Protein AF-A0ABD1VCB7-F1 (afdb_monomer_lite)

Organism: NCBI:txid126358

Foldseek 3Di:
DDDPPDDPPDQAKWWAFDDDPDIPPPRDDQEADDLVVLQPLGTAEIEGEQGAHEEEDDPSVLNSLNHAYYAHENYAYEEDDQSVLLRQRHQEDHYYNYAYEEERHLSVLNHLNHAYDHQENYHYALDDHLSLLSNLNHQYDHQYNCVPLLVLLLVQLLCQAPVDVQHKAQQADALVQWDQDPSRRTHGHDSVPMDGLPPPPVPDLPQDPDYDPLLAQDPDPDDSDRDSLSNLLSVLLRVSCVSNVDHSDDPVDDPSVNSVSNSSSVSSVVVSD

Sequence (273 aa):
MEGHIRTEYELGCFARLPESHGICSVQFGPRAVPVQLGQDHGFTEVLALENKISGGFPDTYAECFSLERLRISHNQLGNIPDGIWALPNMNMIDFIDNDFIGKISPGIGTSLILNELILSNNRFSRELPVELGKLVQLERLYLDGRPELHWLSTKGIACLHHDCSPPIIHRDIESTNILLGEDYEAKIADFGVAKIAEVSPRGSECRCFVGTHGYIAHEPTYSFKVTEKSDIYSFGVVMLELVTGRRPIEEAYGEGKYLLMLNLALHFKKHIL

Radius of gyration: 22.22 Å; chains: 1; bounding box: 58×40×69 Å

Secondary structure (DSSP, 8-state):
-------TTS-S-EEE-TT-SS-B-----TTS--TGGGG-TT-SEEEEES---EEPPPGGGGG-TT--EEEEESSEE-B--HHHHT-TT--EEE--SS--EE---GGGGG-TT--EEE--SSEE-S---GGGGG-TT--EEE-SS-HHHHHHHHHHHHIIIIISSSPEE-S---GGGEEE-TT--EEE--GGG-EETT---TT-------S-TTTSPPTTSS-SS--HHHHHHHHHHHHHHHHH-S-S--TT--THHHHHHHHHHHHHHHHH-

pLDDT: mean 73.33, std 16.11, range [29.38, 96.12]

Structure (mmCIF, N/CA/C/O backbone):
data_AF-A0ABD1VCB7-F1
#
_entry.id   AF-A0ABD1VCB7-F1
#
loop_
_atom_site.group_PDB
_atom_site.id
_atom_site.type_symbol
_atom_site.label_atom_id
_atom_site.label_alt_id
_atom_site.label_comp_id
_atom_site.label_asym_id
_atom_site.label_entity_id
_atom_site.label_seq_id
_atom_site.pdbx_PDB_ins_code
_atom_site.Cartn_x
_atom_site.Cartn_y
_atom_site.Cartn_z
_atom_site.occupancy
_atom_site.B_iso_or_equiv
_atom_site.auth_seq_id
_atom_site.auth_comp_id
_atom_site.auth_asym_id
_atom_site.auth_atom_id
_atom_site.pdbx_PDB_model_num
ATOM 1 N N . MET A 1 1 ? -5.446 -22.137 39.339 1.00 34.41 1 MET A N 1
ATOM 2 C CA . MET A 1 1 ? -6.473 -22.113 38.280 1.00 34.41 1 MET A CA 1
ATOM 3 C C . MET A 1 1 ? -5.739 -21.844 36.989 1.00 34.41 1 MET A C 1
ATOM 5 O O . MET A 1 1 ? -5.350 -20.715 36.732 1.00 34.41 1 MET A O 1
ATOM 9 N N . GLU A 1 2 ? -5.403 -22.927 36.300 1.00 29.38 2 GLU A N 1
ATOM 10 C CA . GLU A 1 2 ? -4.621 -22.927 35.067 1.00 29.38 2 GLU A CA 1
ATOM 11 C C . GLU A 1 2 ? -5.426 -22.236 33.965 1.00 29.38 2 GLU A C 1
ATOM 13 O O . GLU A 1 2 ? -6.523 -22.675 33.613 1.00 29.38 2 GLU A O 1
ATOM 18 N N . GLY A 1 3 ? -4.897 -21.119 33.462 1.00 29.50 3 GLY A N 1
ATOM 19 C CA . GLY A 1 3 ? -5.448 -20.431 32.305 1.00 29.50 3 GLY A CA 1
ATOM 20 C C . GLY A 1 3 ? -5.316 -21.339 31.093 1.00 29.50 3 GLY A C 1
ATOM 21 O O . GLY A 1 3 ? -4.210 -21.582 30.616 1.00 29.50 3 GLY A O 1
ATOM 22 N N . HIS A 1 4 ? -6.441 -21.877 30.627 1.00 30.02 4 HIS A N 1
ATOM 23 C CA . HIS A 1 4 ? -6.494 -22.585 29.357 1.00 30.02 4 HIS A CA 1
ATOM 24 C C . HIS A 1 4 ? -6.010 -21.645 28.252 1.00 30.02 4 HIS A C 1
ATOM 26 O O . HIS A 1 4 ? -6.659 -20.642 27.956 1.00 30.02 4 HIS A O 1
ATOM 32 N N . ILE A 1 5 ? -4.885 -21.995 27.631 1.00 39.41 5 ILE A N 1
ATOM 33 C CA . ILE A 1 5 ? -4.492 -21.478 26.324 1.0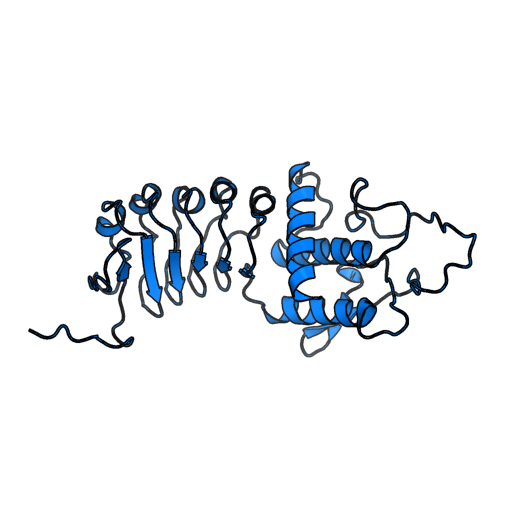0 39.41 5 ILE A CA 1
ATOM 34 C C . ILE A 1 5 ? -5.561 -21.988 25.351 1.00 39.41 5 ILE A C 1
ATOM 36 O O . ILE A 1 5 ? -5.552 -23.157 24.968 1.00 39.41 5 ILE A O 1
ATOM 40 N N . ARG A 1 6 ? -6.561 -21.152 25.046 1.00 41.28 6 ARG A N 1
ATOM 41 C CA . ARG A 1 6 ? -7.610 -21.489 24.078 1.00 41.28 6 ARG A CA 1
ATOM 42 C C . ARG A 1 6 ? -7.062 -21.308 22.665 1.00 41.28 6 ARG A C 1
ATOM 44 O O . ARG A 1 6 ? -6.509 -20.267 22.330 1.00 41.28 6 ARG A O 1
ATOM 51 N N . THR A 1 7 ? -7.192 -22.373 21.886 1.00 36.75 7 THR A N 1
ATOM 52 C CA . THR A 1 7 ? -6.748 -22.537 20.501 1.00 36.75 7 THR A CA 1
ATOM 53 C C . THR A 1 7 ? -7.515 -21.644 19.521 1.00 36.75 7 THR A C 1
ATOM 55 O O . THR A 1 7 ? -8.684 -21.344 19.745 1.00 36.75 7 THR A O 1
ATOM 58 N N . GLU A 1 8 ? -6.853 -21.309 18.414 1.00 40.91 8 GLU A N 1
ATOM 59 C CA . GLU A 1 8 ? -7.180 -20.415 17.283 1.00 40.91 8 GLU A CA 1
ATOM 60 C C . GLU A 1 8 ? -8.498 -20.687 16.503 1.00 40.91 8 GLU A C 1
ATOM 62 O O . GLU A 1 8 ? -8.594 -20.355 15.328 1.00 40.91 8 GLU A O 1
ATOM 67 N N . TYR A 1 9 ? -9.536 -21.270 17.115 1.00 40.50 9 TYR A N 1
ATOM 68 C CA . TYR A 1 9 ? -10.768 -21.706 16.426 1.00 40.50 9 TYR A CA 1
ATOM 69 C C . TYR A 1 9 ? -12.060 -21.001 16.879 1.00 40.50 9 TYR A C 1
ATOM 71 O O . TYR A 1 9 ? -13.146 -21.362 16.424 1.00 40.50 9 TYR A O 1
ATOM 79 N N . GLU A 1 10 ? -11.990 -20.004 17.765 1.00 51.81 10 GLU A N 1
ATOM 80 C CA . GLU A 1 10 ? -13.160 -19.189 18.119 1.00 51.81 10 GLU A CA 1
ATOM 81 C C . GLU A 1 10 ? -13.182 -17.909 17.267 1.00 51.81 10 GLU A C 1
ATOM 83 O O . GLU A 1 10 ? -12.346 -17.024 17.428 1.00 51.81 10 GLU A O 1
ATOM 88 N N . LEU A 1 11 ? -14.153 -17.815 16.352 1.00 60.47 11 LEU A N 1
ATOM 89 C CA . LEU A 1 11 ? -14.436 -16.608 15.569 1.00 60.47 11 LEU A CA 1
ATOM 90 C C . LEU A 1 11 ? -14.689 -15.408 16.504 1.00 60.47 11 LEU A C 1
ATOM 92 O O . LEU A 1 11 ? -15.622 -15.436 17.313 1.00 60.47 11 LEU A O 1
ATOM 96 N N . GLY A 1 12 ? -13.875 -14.354 16.397 1.00 68.25 12 GLY A N 1
ATOM 97 C CA . GLY A 1 12 ? -14.069 -13.105 17.137 1.00 68.25 12 GLY A CA 1
ATOM 98 C C . GLY A 1 12 ? -13.072 -11.993 16.796 1.00 68.25 12 GLY A C 1
ATOM 99 O O . GLY A 1 12 ? -12.194 -12.162 15.951 1.00 68.25 12 GLY A O 1
ATOM 100 N N . CYS A 1 13 ? -13.233 -10.850 17.470 1.00 72.31 13 CYS A N 1
ATOM 101 C CA . CYS A 1 13 ? -12.287 -9.732 17.480 1.00 72.31 13 CYS A CA 1
ATOM 102 C C . CYS A 1 13 ? -11.476 -9.772 18.784 1.00 72.31 13 CYS A C 1
ATOM 104 O O . CYS A 1 13 ? -12.047 -9.958 19.856 1.00 72.31 13 CYS A O 1
ATOM 106 N N . PHE A 1 14 ? -10.166 -9.570 18.706 1.00 76.62 14 PHE A N 1
ATOM 107 C CA . PHE A 1 14 ? -9.209 -9.710 19.802 1.00 76.62 14 PHE A CA 1
ATOM 108 C C . PHE A 1 14 ? -8.329 -8.463 19.903 1.00 76.62 14 PHE A C 1
ATOM 110 O O . PHE A 1 14 ? -8.043 -7.838 18.883 1.00 76.62 14 PHE A O 1
ATOM 117 N N . ALA A 1 15 ? -7.870 -8.124 21.111 1.00 77.38 15 ALA A N 1
ATOM 118 C CA . ALA A 1 15 ? -6.892 -7.056 21.320 1.00 77.38 15 ALA A CA 1
ATOM 119 C C . ALA A 1 15 ? -5.804 -7.443 22.338 1.00 77.38 15 ALA A C 1
ATOM 121 O O . ALA A 1 15 ? -6.034 -8.265 23.235 1.00 77.38 15 ALA A O 1
ATOM 122 N N . ARG A 1 16 ? -4.606 -6.863 22.193 1.00 76.81 16 ARG A N 1
ATOM 123 C CA . ARG A 1 16 ? -3.425 -7.130 23.037 1.00 76.81 16 ARG A CA 1
ATOM 124 C C . ARG A 1 16 ? -2.859 -5.844 23.644 1.00 76.81 16 ARG A C 1
ATOM 126 O O . ARG A 1 16 ? -2.795 -4.823 22.969 1.00 76.81 16 ARG A O 1
ATOM 133 N N . LEU A 1 17 ? -2.437 -5.921 24.910 1.00 71.69 17 LEU A N 1
ATOM 134 C CA . LEU A 1 17 ? -1.749 -4.851 25.647 1.00 71.69 17 LEU A CA 1
ATOM 135 C C . LEU A 1 17 ? -0.207 -4.982 25.544 1.00 71.69 17 LEU A C 1
ATOM 137 O O . LEU A 1 17 ? 0.281 -6.100 25.365 1.00 71.69 17 LEU A O 1
ATOM 141 N N . PRO A 1 18 ? 0.562 -3.888 25.735 1.00 62.91 18 PRO A N 1
ATOM 142 C CA . PRO A 1 18 ? 2.011 -3.827 25.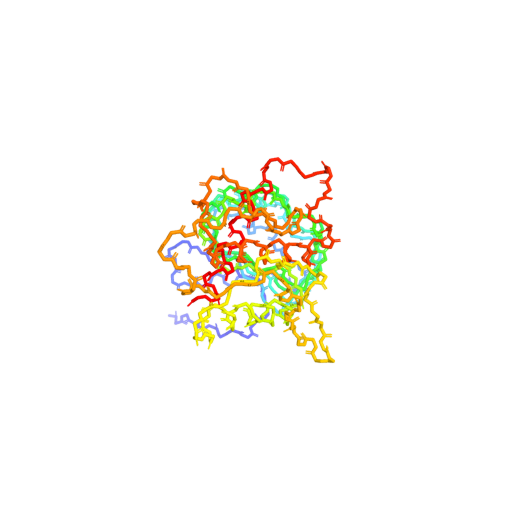524 1.00 62.91 18 PRO A CA 1
ATOM 143 C C . PRO A 1 18 ? 2.856 -4.845 26.311 1.00 62.91 18 PRO A C 1
ATOM 145 O O . PRO A 1 18 ? 3.917 -5.233 25.835 1.00 62.91 18 PRO A O 1
ATOM 148 N N . GLU A 1 19 ? 2.418 -5.292 27.499 1.00 55.56 19 GLU A N 1
ATOM 149 C CA . GLU A 1 19 ? 3.274 -6.064 28.427 1.00 55.56 19 GLU A CA 1
ATOM 150 C C . GLU A 1 19 ? 2.678 -7.388 28.962 1.00 55.56 19 GLU A C 1
ATOM 152 O O . GLU A 1 19 ? 3.284 -8.044 29.812 1.00 55.56 19 GLU A O 1
ATOM 157 N N . SER A 1 20 ? 1.519 -7.856 28.486 1.00 51.16 20 SER A N 1
ATOM 158 C CA . SER A 1 20 ? 0.884 -9.066 29.045 1.00 51.16 20 SER A CA 1
ATOM 159 C C . SER A 1 20 ? 1.068 -10.324 28.188 1.00 51.16 20 SER A C 1
ATOM 161 O O . SER A 1 20 ? 0.727 -10.338 27.007 1.00 51.16 20 SER A O 1
ATOM 163 N N . HIS A 1 21 ? 1.496 -11.423 28.827 1.00 44.94 21 HIS A N 1
ATOM 164 C CA . HIS A 1 21 ? 1.506 -12.800 28.300 1.00 44.94 21 HIS A CA 1
ATOM 165 C C . HIS A 1 21 ? 0.078 -13.369 28.133 1.00 44.94 21 HIS A C 1
ATOM 167 O O . HIS A 1 21 ? -0.273 -14.399 28.709 1.00 44.94 21 HIS A O 1
ATOM 173 N N . GLY A 1 22 ? -0.780 -12.689 27.375 1.00 51.44 22 GLY A N 1
ATOM 174 C CA . GLY A 1 22 ? -2.152 -13.127 27.148 1.00 51.44 22 GLY A CA 1
ATOM 175 C C . GLY A 1 22 ? -2.878 -12.303 26.092 1.00 51.44 22 GLY A C 1
ATOM 176 O O . GLY A 1 22 ? -2.691 -11.094 25.982 1.00 51.44 22 GLY A O 1
ATOM 177 N N . ILE A 1 23 ? -3.722 -12.982 25.317 1.00 51.53 23 ILE A N 1
ATOM 178 C CA . ILE A 1 23 ? -4.760 -12.366 24.490 1.00 51.53 23 ILE A CA 1
ATOM 179 C C . ILE A 1 23 ? -5.906 -12.011 25.443 1.00 51.53 23 ILE A C 1
ATOM 181 O O . ILE A 1 23 ? -6.479 -12.911 26.064 1.00 51.53 23 ILE A O 1
ATOM 185 N N . CYS A 1 24 ? -6.273 -10.732 25.553 1.00 49.16 24 CYS A N 1
ATOM 186 C CA . CYS A 1 24 ? -7.578 -10.376 26.104 1.00 49.16 24 CYS A CA 1
ATOM 187 C C . CYS A 1 24 ? -8.614 -10.747 25.041 1.00 49.16 24 CYS A C 1
ATOM 189 O O . CYS A 1 24 ? -8.952 -9.966 24.153 1.00 49.16 24 CYS A O 1
ATOM 191 N N . SER A 1 25 ? -9.062 -12.000 25.091 1.00 43.78 25 SER A N 1
ATOM 192 C CA . SER A 1 25 ? -10.149 -12.516 24.265 1.00 43.78 25 SER A CA 1
ATOM 193 C C . SER A 1 25 ? -11.460 -11.954 24.791 1.00 43.78 25 SER A C 1
ATOM 195 O O . SER A 1 25 ? -12.197 -12.591 25.538 1.00 43.78 25 SER A O 1
ATOM 197 N N . VAL A 1 26 ? -11.743 -10.705 24.439 1.00 46.12 26 VAL A N 1
ATOM 198 C CA . VAL A 1 26 ? -13.071 -10.146 24.645 1.00 46.12 26 VAL A CA 1
ATOM 199 C C . VAL A 1 26 ? -13.861 -10.446 23.382 1.00 46.12 26 VAL A C 1
ATOM 201 O O . VAL A 1 26 ? -13.710 -9.780 22.366 1.00 46.12 26 VAL A O 1
ATOM 204 N N . GLN A 1 27 ? -14.678 -11.496 23.428 1.00 47.53 27 GLN A N 1
ATOM 205 C CA . GLN A 1 27 ? -15.613 -11.804 22.355 1.00 47.53 27 GLN A CA 1
ATOM 206 C C . GLN A 1 27 ? -16.656 -10.684 22.278 1.00 47.53 27 GLN A C 1
ATOM 208 O O . GLN A 1 27 ? -17.641 -10.669 23.017 1.00 47.53 27 GLN A O 1
ATOM 213 N N . PHE A 1 28 ? -16.448 -9.731 21.380 1.00 53.47 28 PHE A N 1
ATOM 214 C CA . PHE A 1 28 ? -17.497 -8.796 21.003 1.00 53.47 28 PHE A CA 1
ATOM 215 C C . PHE A 1 28 ? -18.411 -9.472 19.977 1.00 53.47 28 PHE A C 1
ATOM 217 O O . PHE A 1 28 ? -17.953 -10.270 19.161 1.00 53.47 28 PHE A O 1
ATOM 224 N N . GLY A 1 29 ? -19.722 -9.235 20.088 1.00 52.56 29 GLY A N 1
ATOM 225 C CA . GLY A 1 29 ? -20.743 -9.966 19.330 1.00 52.56 29 GLY A CA 1
ATOM 226 C C . GLY A 1 29 ? -20.452 -10.049 17.819 1.00 52.56 29 GLY A C 1
ATOM 227 O O . GLY A 1 29 ? -19.824 -9.153 17.260 1.00 52.56 29 GLY A O 1
ATOM 228 N N . PRO A 1 30 ? -20.950 -11.087 17.122 1.00 58.44 30 PRO A N 1
ATOM 229 C CA . PRO A 1 30 ? -20.401 -11.608 15.858 1.00 58.44 30 PRO A CA 1
ATOM 230 C C . PRO A 1 30 ? -20.600 -10.722 14.611 1.00 58.44 30 PRO A C 1
ATOM 232 O O . PRO A 1 30 ? -20.552 -11.227 13.492 1.00 58.44 30 PRO A O 1
ATOM 235 N N . ARG A 1 31 ? -20.925 -9.434 14.768 1.00 70.38 31 ARG A N 1
ATOM 236 C CA . ARG A 1 31 ? -21.425 -8.583 13.676 1.00 70.38 31 ARG A CA 1
ATOM 237 C C . ARG A 1 31 ? -20.707 -7.251 13.490 1.00 70.38 31 ARG A C 1
ATOM 239 O O . ARG A 1 31 ? -20.872 -6.684 12.416 1.00 70.38 31 ARG A O 1
ATOM 246 N N . ALA A 1 32 ? -19.952 -6.753 14.470 1.00 79.50 32 ALA A N 1
ATOM 247 C CA . ALA A 1 32 ? -19.333 -5.427 14.397 1.00 79.50 32 ALA A CA 1
ATOM 248 C C . ALA A 1 32 ? -18.010 -5.368 15.170 1.00 79.50 32 ALA A C 1
ATOM 250 O O . ALA A 1 32 ? -17.829 -6.079 16.159 1.00 79.50 32 ALA A O 1
ATOM 251 N N . VAL A 1 33 ? -17.117 -4.474 14.743 1.00 81.50 33 VAL A N 1
ATOM 252 C CA . VAL A 1 33 ? -15.919 -4.121 15.510 1.00 81.50 33 VAL A CA 1
ATOM 253 C C . VAL A 1 33 ? -16.352 -3.312 16.742 1.00 81.50 33 VAL A C 1
ATOM 255 O O . VAL A 1 33 ? -17.152 -2.380 16.622 1.00 81.50 33 VAL A O 1
ATOM 258 N N . PRO A 1 34 ? -15.862 -3.649 17.941 1.00 80.94 34 PRO A N 1
ATOM 259 C CA . PRO A 1 34 ? -16.298 -3.020 19.182 1.00 80.94 34 PRO A CA 1
ATOM 260 C C . PRO A 1 34 ? -15.780 -1.595 19.333 1.00 80.94 34 PRO A C 1
ATOM 262 O O . PRO A 1 34 ? -14.577 -1.346 19.314 1.00 80.94 34 PRO A O 1
ATOM 265 N N . VAL A 1 35 ? -16.700 -0.663 19.564 1.00 83.56 35 VAL A N 1
ATOM 266 C CA . VAL A 1 35 ? -16.394 0.761 19.764 1.00 83.56 35 VAL A CA 1
ATOM 267 C C . VAL A 1 35 ? -15.573 0.986 21.038 1.00 83.56 35 VAL A C 1
ATOM 269 O O . VAL A 1 35 ? -14.702 1.852 21.061 1.00 83.56 35 VAL A O 1
ATOM 272 N N . GLN A 1 36 ? -15.832 0.188 22.081 1.00 76.50 36 GLN A N 1
ATOM 273 C CA . GLN A 1 36 ? -15.224 0.327 23.407 1.00 76.50 36 GLN A CA 1
ATOM 274 C C . GLN A 1 36 ? -13.714 0.084 23.396 1.00 76.50 36 GLN A C 1
ATOM 276 O O . GLN A 1 36 ? -12.997 0.742 24.137 1.00 76.50 36 GLN A O 1
ATOM 281 N N . LEU A 1 37 ? -13.221 -0.818 22.541 1.00 74.12 37 LEU A N 1
ATOM 282 C CA . LEU A 1 37 ? -11.780 -1.060 22.417 1.00 74.12 37 LEU A CA 1
ATOM 283 C C . LEU A 1 37 ? -11.040 0.170 21.879 1.00 74.12 37 LEU A C 1
ATOM 285 O O . LEU A 1 37 ? -9.926 0.428 22.307 1.00 74.12 37 LEU A O 1
ATOM 289 N N . GLY A 1 38 ? -11.670 0.958 21.002 1.00 71.62 38 GLY A N 1
ATOM 290 C CA . GLY A 1 38 ? -11.081 2.207 20.511 1.00 71.62 38 GLY A CA 1
ATOM 291 C C . GLY A 1 38 ? -10.985 3.308 21.578 1.00 71.62 38 GLY A C 1
ATOM 292 O O . GLY A 1 38 ? -10.256 4.272 21.410 1.00 71.62 38 GLY A O 1
ATOM 293 N N . GLN A 1 39 ? -11.720 3.187 22.686 1.00 74.56 39 GLN A N 1
ATOM 294 C CA . GLN A 1 39 ? -11.653 4.135 23.809 1.00 74.56 39 GLN A CA 1
ATOM 295 C C . GLN A 1 39 ? -10.575 3.752 24.829 1.00 74.56 39 GLN A C 1
ATOM 297 O O . GLN A 1 39 ? -10.228 4.541 25.706 1.00 74.56 39 GLN A O 1
ATOM 302 N N . ASP A 1 40 ? -10.064 2.527 24.737 1.00 68.25 40 ASP A N 1
ATOM 303 C CA . ASP A 1 40 ? -8.990 2.032 25.574 1.00 68.25 40 ASP A CA 1
ATOM 304 C C . ASP A 1 40 ? -7.669 2.263 24.831 1.00 68.25 40 ASP A C 1
ATOM 306 O O . ASP A 1 40 ? -7.249 1.505 23.955 1.00 68.25 40 ASP A O 1
ATOM 310 N N . HIS A 1 41 ? -7.019 3.380 25.154 1.00 70.31 41 HIS A N 1
ATOM 311 C CA . HIS A 1 41 ? -5.785 3.826 24.505 1.00 70.31 41 HIS A CA 1
ATOM 312 C C . HIS A 1 41 ? -4.558 2.966 24.871 1.00 70.31 41 HIS A C 1
ATOM 314 O O . HIS A 1 41 ? -3.423 3.381 24.630 1.00 70.31 41 HIS A O 1
ATOM 320 N N . GLY A 1 42 ? -4.746 1.793 25.482 1.00 77.12 42 GLY A N 1
ATOM 321 C CA . GLY A 1 42 ? -3.671 0.915 25.930 1.00 77.12 42 GLY A CA 1
ATOM 322 C C . GLY A 1 42 ? -3.270 -0.185 24.949 1.00 77.12 42 GLY A C 1
ATOM 323 O O . GLY A 1 42 ? -2.202 -0.754 25.138 1.00 77.12 42 GLY A O 1
ATOM 324 N N . PHE A 1 43 ? -4.079 -0.530 23.943 1.00 82.38 43 PHE A N 1
ATOM 325 C CA . PHE A 1 43 ? -3.821 -1.710 23.104 1.00 82.38 43 PHE A CA 1
ATOM 326 C C . PHE A 1 43 ? -2.839 -1.452 21.955 1.00 82.38 43 PHE A C 1
ATOM 328 O O . PHE A 1 43 ? -2.925 -0.447 21.258 1.00 82.38 43 PHE A O 1
ATOM 335 N N . THR A 1 44 ? -1.954 -2.419 21.709 1.00 87.69 44 THR A N 1
ATOM 336 C CA . THR A 1 44 ? -0.953 -2.380 20.629 1.00 87.69 44 THR A CA 1
ATOM 337 C C . THR A 1 44 ? -1.348 -3.214 19.418 1.00 87.69 44 THR A C 1
ATOM 339 O O . THR A 1 44 ? -0.877 -2.961 18.312 1.00 87.69 44 THR A O 1
ATOM 342 N N . GLU A 1 45 ? -2.230 -4.197 19.580 1.00 87.31 45 GLU A N 1
ATOM 343 C CA . GLU A 1 45 ? -2.653 -5.068 18.484 1.00 87.31 45 GLU A CA 1
ATOM 344 C C . GLU A 1 45 ? -4.154 -5.323 18.534 1.00 87.31 45 GLU A C 1
ATOM 346 O O . GLU A 1 45 ? -4.700 -5.583 19.606 1.00 87.31 45 GLU A O 1
ATOM 351 N N . VAL A 1 46 ? -4.800 -5.279 17.368 1.00 87.75 46 VAL A N 1
ATOM 352 C CA . VAL A 1 46 ? -6.207 -5.642 17.162 1.00 87.75 46 VAL A CA 1
ATOM 353 C C . VAL A 1 46 ? -6.289 -6.645 16.016 1.00 87.75 46 VAL A C 1
ATOM 355 O O . VAL A 1 46 ? -5.742 -6.416 14.936 1.00 87.75 46 VAL A O 1
ATOM 358 N N . LEU A 1 47 ? -6.979 -7.757 16.261 1.00 86.06 47 LEU A N 1
ATOM 359 C CA . LEU A 1 47 ? -7.055 -8.908 15.371 1.00 86.06 47 LEU A CA 1
ATOM 360 C C . LEU A 1 47 ? -8.507 -9.362 15.185 1.00 86.06 47 LEU A C 1
ATOM 362 O O . LEU A 1 47 ? -9.176 -9.689 16.159 1.00 86.06 47 LEU A O 1
ATOM 366 N N . ALA A 1 48 ? -8.985 -9.460 13.950 1.00 86.19 48 ALA A N 1
ATOM 367 C CA . ALA A 1 48 ? -10.277 -10.055 13.617 1.00 86.19 48 ALA A CA 1
ATOM 368 C C . ALA A 1 48 ? -10.184 -10.776 12.266 1.00 86.19 48 ALA A C 1
ATOM 370 O O . ALA A 1 48 ? -10.311 -10.154 11.217 1.00 86.19 48 ALA A O 1
ATOM 371 N N . LEU A 1 49 ? -9.950 -12.089 12.286 1.00 86.00 49 LEU A N 1
ATOM 372 C CA . LEU A 1 49 ? -9.716 -12.889 11.077 1.00 86.00 49 LEU A CA 1
ATOM 373 C C . LEU A 1 49 ? -10.898 -13.823 10.802 1.00 86.00 49 LEU A C 1
ATOM 375 O O . LEU A 1 49 ? -11.458 -14.374 11.746 1.00 86.00 49 LEU A O 1
ATOM 379 N N . GLU A 1 50 ? -11.268 -14.006 9.535 1.00 85.25 50 GLU A N 1
ATOM 380 C CA . GLU A 1 50 ? -12.236 -15.026 9.079 1.00 85.25 50 GLU A CA 1
ATOM 381 C C . GLU A 1 50 ? -13.624 -14.932 9.730 1.00 85.25 50 GLU A C 1
ATOM 383 O O . GLU A 1 50 ? -14.312 -15.926 9.961 1.00 85.25 50 GLU A O 1
ATOM 388 N N . ASN A 1 51 ? -14.067 -13.714 10.026 1.00 80.88 51 ASN A N 1
ATOM 389 C CA . ASN A 1 51 ? -15.332 -13.464 10.703 1.00 80.88 51 ASN A CA 1
ATOM 390 C C . ASN A 1 51 ? -16.434 -13.013 9.718 1.00 80.88 51 ASN A C 1
ATOM 392 O O . ASN A 1 51 ? -16.251 -12.895 8.510 1.00 80.88 51 ASN A O 1
ATOM 396 N N . LYS A 1 52 ? -17.637 -12.763 10.249 1.00 83.81 52 LYS A N 1
ATOM 397 C CA . LYS A 1 52 ? -18.756 -12.140 9.514 1.00 83.81 52 LYS A CA 1
ATOM 398 C C . LYS A 1 52 ? -19.027 -10.716 10.007 1.00 83.81 52 LYS A C 1
ATOM 400 O O . LYS A 1 52 ? -20.179 -10.281 10.056 1.00 83.81 52 LYS A O 1
ATOM 405 N N . ILE A 1 53 ? -17.980 -10.020 10.454 1.00 85.44 53 ILE A N 1
ATOM 406 C CA . ILE A 1 53 ? -18.092 -8.649 10.951 1.00 85.44 53 ILE A CA 1
ATOM 407 C C . ILE A 1 53 ? -18.368 -7.735 9.759 1.00 85.44 53 ILE A C 1
ATOM 409 O O . ILE A 1 53 ? -17.701 -7.827 8.734 1.00 85.44 53 ILE A O 1
ATOM 413 N N . SER A 1 54 ? -19.373 -6.873 9.894 1.00 87.88 54 SER A N 1
ATOM 414 C CA . SER A 1 54 ? -19.853 -5.996 8.827 1.00 87.88 54 SER A CA 1
ATOM 415 C C . SER A 1 54 ? -20.047 -4.566 9.330 1.00 87.88 54 SER A C 1
ATOM 417 O O . SER A 1 54 ? -20.023 -4.311 10.536 1.00 87.88 54 SER A O 1
ATOM 419 N N . GLY A 1 55 ? -20.254 -3.625 8.409 1.00 87.50 55 GLY A N 1
ATOM 420 C CA . GLY A 1 55 ? -20.421 -2.206 8.732 1.00 87.50 55 GLY A CA 1
ATOM 421 C C . GLY A 1 55 ? -19.114 -1.417 8.627 1.00 87.50 55 GLY A C 1
ATOM 422 O O . GLY A 1 55 ? -18.212 -1.800 7.893 1.00 87.50 55 GLY A O 1
ATOM 423 N N . GLY A 1 56 ? -19.028 -0.273 9.303 1.00 86.38 56 GLY A N 1
ATOM 424 C CA . GLY A 1 56 ? -17.822 0.562 9.309 1.00 86.38 56 GLY A CA 1
ATOM 425 C C . GLY A 1 56 ? -16.859 0.187 10.433 1.00 86.38 56 GLY A C 1
ATOM 426 O O . GLY A 1 56 ? -17.286 -0.281 11.490 1.00 86.38 56 GLY A O 1
ATOM 427 N N . PHE A 1 57 ? -15.568 0.434 10.220 1.00 88.88 57 PHE A N 1
ATOM 428 C CA . PHE A 1 57 ? -14.590 0.426 11.299 1.00 88.88 57 PHE A CA 1
ATOM 429 C C . PHE A 1 57 ? -14.824 1.662 12.199 1.00 88.88 57 PHE A C 1
ATOM 431 O O . PHE A 1 57 ? -14.987 2.756 11.660 1.00 88.88 57 PHE A O 1
ATOM 438 N N . PRO A 1 58 ? -14.914 1.532 13.536 1.00 89.25 58 PRO A N 1
ATOM 439 C CA . PRO A 1 58 ? -15.302 2.645 14.399 1.00 89.25 58 PRO A CA 1
ATOM 440 C C . PRO A 1 58 ? -14.270 3.775 14.433 1.00 89.25 58 PRO A C 1
ATOM 442 O O . PRO A 1 58 ? -13.081 3.528 14.624 1.00 89.25 58 PRO A O 1
ATOM 445 N N . ASP A 1 59 ? -14.745 5.021 14.370 1.00 91.25 59 ASP A N 1
ATOM 446 C CA . ASP A 1 59 ? -13.897 6.220 14.456 1.00 91.25 59 ASP A CA 1
ATOM 447 C C . ASP A 1 59 ? -13.130 6.323 15.782 1.00 91.25 59 ASP A C 1
ATOM 449 O O . ASP A 1 59 ? -12.097 6.979 15.834 1.00 91.25 59 ASP A O 1
ATOM 453 N N . THR A 1 60 ? -13.582 5.658 16.853 1.00 89.19 60 THR A N 1
ATOM 454 C CA . THR A 1 60 ? -12.911 5.702 18.165 1.00 89.19 60 THR A CA 1
ATOM 455 C C . THR A 1 60 ? -11.461 5.228 18.112 1.00 89.19 60 THR A C 1
ATOM 457 O O . THR A 1 60 ? -10.628 5.737 18.849 1.00 89.19 60 THR A O 1
ATOM 460 N N . TYR A 1 61 ? -11.124 4.326 17.192 1.00 90.12 61 TYR A N 1
ATOM 461 C CA . TYR A 1 61 ? -9.758 3.830 17.021 1.00 90.12 61 TYR A CA 1
ATOM 462 C C . TYR A 1 61 ? -8.812 4.841 16.355 1.00 90.12 61 TYR A C 1
ATOM 464 O O . TYR A 1 61 ? -7.602 4.628 16.360 1.00 90.12 61 TYR A O 1
ATOM 472 N N . ALA A 1 62 ? -9.326 5.944 15.797 1.00 90.75 62 ALA A N 1
ATOM 473 C CA . ALA A 1 62 ? -8.510 7.013 15.218 1.00 90.75 62 ALA A CA 1
ATOM 474 C C . ALA A 1 62 ? -7.571 7.676 16.241 1.00 90.75 62 ALA A C 1
ATOM 476 O O . ALA A 1 62 ? -6.570 8.275 15.857 1.00 90.75 62 ALA A O 1
ATOM 477 N N . GLU A 1 63 ? -7.886 7.566 17.534 1.00 88.75 63 GLU A N 1
ATOM 478 C CA . GLU A 1 63 ? -7.106 8.136 18.638 1.00 88.75 63 GLU A CA 1
ATOM 479 C C . GLU A 1 63 ? -6.346 7.060 19.444 1.00 88.75 63 GLU A C 1
ATOM 481 O O . GLU A 1 63 ? -5.773 7.336 20.502 1.00 88.75 63 GLU A O 1
ATOM 486 N N . CYS A 1 64 ? -6.296 5.815 18.955 1.00 88.94 64 CYS A N 1
ATOM 487 C CA . CYS A 1 64 ? -5.492 4.741 19.546 1.00 88.94 64 CYS A CA 1
ATOM 488 C C . CYS A 1 64 ? -4.019 4.866 19.131 1.00 88.94 64 CYS A C 1
ATOM 490 O O . CYS A 1 64 ? -3.497 4.046 18.380 1.00 88.94 64 CYS A O 1
ATOM 492 N N . PHE A 1 65 ? -3.319 5.889 19.628 1.00 90.44 65 PHE A N 1
ATOM 493 C CA . PHE A 1 65 ? -1.917 6.153 19.265 1.00 90.44 65 PHE A CA 1
ATOM 494 C C . PHE A 1 65 ? -0.927 5.056 19.686 1.00 90.44 65 PHE A C 1
ATOM 496 O O . PHE A 1 65 ? 0.203 5.042 19.202 1.00 90.44 65 PHE A O 1
ATOM 503 N N . SER A 1 66 ? -1.326 4.157 20.585 1.00 89.75 66 SER A N 1
ATOM 504 C CA . SER A 1 66 ? -0.562 2.976 21.003 1.00 89.75 66 SER A CA 1
ATOM 505 C C . SER A 1 66 ? -0.641 1.812 20.016 1.00 89.75 66 SER A C 1
ATOM 507 O O . SER A 1 66 ? 0.137 0.873 20.150 1.00 89.75 66 SER A O 1
ATOM 509 N N . LEU A 1 67 ? -1.549 1.859 19.036 1.00 91.75 67 LEU A N 1
ATOM 510 C CA . LEU A 1 67 ? -1.757 0.763 18.102 1.00 91.75 67 LEU A CA 1
ATOM 511 C C . LEU A 1 67 ? -0.560 0.614 17.153 1.00 91.75 67 LEU A C 1
ATOM 513 O O . LEU A 1 67 ? -0.125 1.569 16.509 1.00 91.75 67 LEU A O 1
ATOM 517 N N . GLU A 1 68 ? -0.067 -0.615 17.061 1.00 93.50 68 GLU A N 1
ATOM 518 C CA . GLU A 1 68 ? 1.072 -1.011 16.235 1.00 93.50 68 GLU A CA 1
ATOM 519 C C . GLU A 1 68 ? 0.662 -1.985 15.130 1.00 93.50 68 GLU A C 1
ATOM 521 O O . GLU A 1 68 ? 1.219 -1.966 14.031 1.00 93.50 68 GLU A O 1
ATOM 526 N N . ARG A 1 69 ? -0.300 -2.870 15.40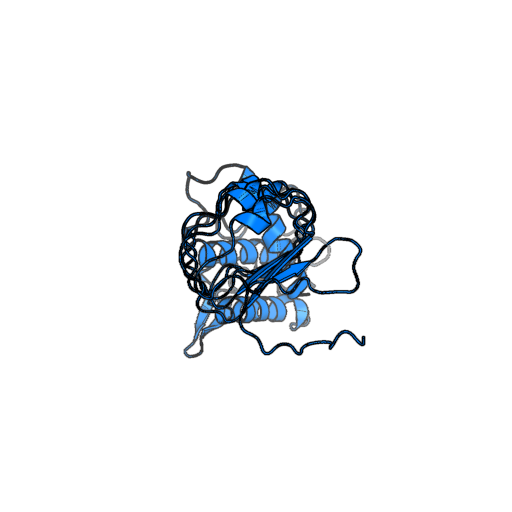8 1.00 92.62 69 ARG A N 1
ATOM 527 C CA . ARG A 1 69 ? -0.747 -3.902 14.469 1.00 92.62 69 ARG A CA 1
ATOM 528 C C . ARG A 1 69 ? -2.262 -3.937 14.381 1.00 92.62 69 ARG A C 1
ATOM 530 O O . ARG A 1 69 ? -2.952 -4.141 15.376 1.00 92.62 69 ARG A O 1
ATOM 537 N N . LEU A 1 70 ? -2.778 -3.804 13.169 1.00 94.12 70 LEU A N 1
ATOM 538 C CA . LEU A 1 70 ? -4.204 -3.863 12.896 1.00 94.12 70 LEU A CA 1
ATOM 539 C C . LEU A 1 70 ? -4.448 -4.886 11.795 1.00 94.12 70 LEU A C 1
ATOM 541 O O . LEU A 1 70 ? -4.105 -4.659 10.637 1.00 94.12 70 LEU A O 1
ATOM 545 N N . ARG A 1 71 ? -5.005 -6.033 12.180 1.00 92.25 71 ARG A N 1
ATOM 546 C CA . ARG A 1 71 ? -5.201 -7.185 11.302 1.00 92.25 71 ARG A CA 1
ATOM 547 C C . ARG A 1 71 ? -6.665 -7.583 11.279 1.00 92.25 71 ARG A C 1
ATOM 549 O O . ARG A 1 71 ? -7.165 -8.206 12.211 1.00 92.25 71 ARG A O 1
ATOM 556 N N . ILE A 1 72 ? -7.363 -7.220 10.218 1.00 91.00 72 ILE A N 1
ATOM 557 C CA . ILE A 1 72 ? -8.780 -7.494 10.029 1.00 91.00 72 ILE A CA 1
ATOM 558 C C . ILE A 1 72 ? -8.977 -8.070 8.639 1.00 91.00 72 ILE A C 1
ATOM 560 O O . ILE A 1 72 ? -9.236 -7.333 7.693 1.00 91.00 72 ILE A O 1
ATOM 564 N N . SER A 1 73 ? -8.861 -9.385 8.516 1.00 90.44 73 SER A N 1
ATOM 565 C CA . SER A 1 73 ? -8.949 -10.069 7.230 1.00 90.44 73 SER A CA 1
ATOM 566 C C . SER A 1 73 ? -10.182 -10.954 7.124 1.00 90.44 73 SER A C 1
ATOM 568 O O . SER A 1 73 ? -10.728 -11.390 8.142 1.00 90.44 73 SER A O 1
ATOM 570 N N . HIS A 1 74 ? -10.615 -11.229 5.892 1.00 91.19 74 HIS A N 1
ATOM 571 C CA . HIS A 1 74 ? -11.732 -12.128 5.589 1.00 91.19 74 HIS A CA 1
ATOM 572 C C . HIS A 1 74 ? -13.003 -11.757 6.372 1.00 91.19 74 HIS A C 1
ATOM 574 O O . HIS A 1 74 ? -13.513 -12.536 7.178 1.00 91.19 74 HIS A O 1
ATOM 580 N N . ASN A 1 75 ? -13.476 -10.529 6.167 1.00 90.12 75 ASN A N 1
ATOM 581 C CA . ASN A 1 75 ? -14.649 -9.944 6.818 1.00 90.12 75 ASN A CA 1
ATOM 582 C C . ASN A 1 75 ? -15.497 -9.152 5.797 1.00 90.12 75 ASN A C 1
ATOM 584 O O . ASN A 1 75 ? -15.316 -9.280 4.592 1.00 90.12 75 ASN A O 1
ATOM 588 N N . GLN A 1 76 ? -16.496 -8.392 6.254 1.00 92.38 76 GLN A N 1
ATOM 589 C CA . GLN A 1 76 ? -17.441 -7.631 5.415 1.00 92.38 76 GLN A CA 1
ATOM 590 C C . GLN A 1 76 ? -17.473 -6.146 5.817 1.00 92.38 76 GLN A C 1
ATOM 592 O O . GLN A 1 76 ? -18.525 -5.495 5.802 1.00 92.38 76 GLN A O 1
ATOM 597 N N . LEU A 1 77 ? -16.336 -5.616 6.276 1.00 91.50 77 LEU A N 1
ATOM 598 C CA . LEU A 1 77 ? -16.221 -4.219 6.693 1.00 91.50 77 LEU A CA 1
ATOM 599 C C . LEU A 1 77 ? -16.064 -3.286 5.492 1.00 91.50 77 LEU A C 1
ATOM 601 O O . LEU A 1 77 ? -15.468 -3.659 4.492 1.00 91.50 77 LEU A O 1
ATOM 605 N N . GLY A 1 78 ? -16.604 -2.072 5.616 1.00 91.44 78 GLY A N 1
ATOM 606 C CA . GLY A 1 78 ? -16.705 -1.083 4.540 1.00 91.44 78 GLY A CA 1
ATOM 607 C C . GLY A 1 78 ? -15.863 0.178 4.745 1.00 91.44 78 GLY A C 1
ATOM 608 O O . GLY A 1 78 ? -14.860 0.387 4.085 1.00 91.44 78 GLY A O 1
ATOM 609 N N . ASN A 1 79 ? -16.263 1.102 5.612 1.00 91.06 79 ASN A N 1
ATOM 610 C CA . ASN A 1 79 ? -15.504 2.355 5.754 1.00 91.06 79 ASN A CA 1
ATOM 611 C C . ASN A 1 79 ? -14.361 2.206 6.762 1.00 91.06 79 ASN A C 1
ATOM 613 O O . ASN A 1 79 ? -14.568 1.626 7.828 1.00 91.06 79 ASN A O 1
ATOM 617 N N . ILE A 1 80 ? -13.198 2.788 6.452 1.00 93.00 80 ILE A N 1
ATOM 618 C CA . ILE A 1 80 ? -12.102 3.016 7.406 1.00 93.00 80 ILE A CA 1
ATOM 619 C C . ILE A 1 80 ? -12.033 4.515 7.727 1.00 93.00 80 ILE A C 1
ATOM 621 O O . ILE A 1 80 ? -11.964 5.318 6.795 1.00 93.00 80 ILE A O 1
ATOM 625 N N . PRO A 1 81 ? -12.035 4.902 9.013 1.00 93.00 81 PRO A N 1
ATOM 626 C CA . PRO A 1 81 ? -11.852 6.283 9.436 1.00 93.00 81 PRO A CA 1
ATOM 627 C C . PRO A 1 81 ? -10.496 6.837 8.996 1.00 93.00 81 PRO A C 1
ATOM 629 O O . PRO A 1 81 ? -9.470 6.172 9.154 1.00 93.00 81 PRO A O 1
ATOM 632 N N . ASP A 1 82 ? -10.464 8.090 8.536 1.00 90.50 82 ASP A N 1
ATOM 633 C CA . ASP A 1 82 ? -9.229 8.734 8.065 1.00 90.50 82 ASP A CA 1
ATOM 634 C C . ASP A 1 82 ? -8.109 8.738 9.119 1.00 90.50 82 ASP A C 1
ATOM 636 O O . ASP A 1 82 ? -6.930 8.640 8.775 1.00 90.50 82 ASP A O 1
ATOM 640 N N . GLY A 1 83 ? -8.472 8.813 10.403 1.00 92.94 83 GLY A N 1
ATOM 641 C CA . GLY A 1 83 ? -7.513 8.821 11.504 1.00 92.94 83 GLY A CA 1
ATOM 642 C C . GLY A 1 83 ? -6.743 7.511 11.687 1.00 92.94 83 GLY A C 1
ATOM 643 O O . GLY A 1 83 ? -5.620 7.558 12.173 1.00 92.94 83 GLY A O 1
ATOM 644 N N . ILE A 1 84 ? -7.264 6.368 11.216 1.00 94.50 84 ILE A N 1
ATOM 645 C CA . ILE A 1 84 ? -6.539 5.083 11.261 1.00 94.50 84 ILE A CA 1
ATOM 646 C C . ILE A 1 84 ? -5.268 5.138 10.420 1.00 94.50 84 ILE A C 1
ATOM 648 O O . ILE A 1 84 ? -4.222 4.648 10.838 1.00 94.50 84 ILE A O 1
ATOM 652 N N . TRP A 1 85 ? -5.332 5.792 9.259 1.00 95.06 85 TRP A N 1
ATOM 653 C CA . TRP A 1 85 ? -4.158 5.988 8.415 1.00 95.06 85 TRP A CA 1
ATOM 654 C C . TRP A 1 85 ? -3.116 6.894 9.084 1.00 95.06 85 TRP A C 1
ATOM 656 O O . TRP A 1 85 ? -1.935 6.769 8.797 1.00 95.06 85 TRP A O 1
ATOM 666 N N . ALA A 1 86 ? -3.529 7.803 9.969 1.00 95.19 86 ALA A N 1
ATOM 667 C CA . ALA A 1 86 ? -2.654 8.788 10.607 1.00 95.19 86 ALA A CA 1
ATOM 668 C C . ALA A 1 86 ? -2.057 8.329 11.952 1.00 95.19 86 ALA A C 1
ATOM 670 O O . ALA A 1 86 ? -1.389 9.120 12.621 1.00 95.19 86 ALA A O 1
ATOM 671 N N . LEU A 1 87 ? -2.277 7.076 12.363 1.00 94.69 87 LEU A N 1
ATOM 672 C CA . LEU A 1 87 ? -1.738 6.549 13.616 1.00 94.69 87 LEU A CA 1
ATOM 673 C C . LEU A 1 87 ? -0.199 6.479 13.560 1.00 94.69 87 LEU A C 1
ATOM 675 O O . LEU A 1 87 ? 0.351 5.888 12.634 1.00 94.69 87 LEU A O 1
ATOM 679 N N . PRO A 1 88 ? 0.528 7.055 14.535 1.00 94.00 88 PRO A N 1
ATOM 680 C CA . PRO A 1 88 ? 1.970 7.274 14.418 1.00 94.00 88 PRO A CA 1
ATOM 681 C C . PRO A 1 88 ? 2.804 5.995 14.555 1.00 94.00 88 PRO A C 1
ATOM 683 O O . PRO A 1 88 ? 3.868 5.899 13.945 1.00 94.00 88 PRO A O 1
ATOM 686 N N . ASN A 1 89 ? 2.320 5.003 15.307 1.00 94.00 89 ASN A N 1
ATOM 687 C CA . ASN A 1 89 ? 3.085 3.809 15.682 1.00 94.00 89 ASN A CA 1
ATOM 688 C C . ASN A 1 89 ? 2.707 2.545 14.887 1.00 94.00 89 ASN A C 1
ATOM 690 O O . ASN A 1 89 ? 3.121 1.446 15.245 1.00 94.00 89 ASN A O 1
ATOM 694 N N . MET A 1 90 ? 1.955 2.686 13.794 1.00 95.69 90 MET A N 1
ATOM 695 C CA . MET A 1 90 ? 1.525 1.557 12.972 1.00 95.69 90 MET A CA 1
ATOM 696 C C . MET A 1 90 ? 2.679 0.877 12.231 1.00 95.69 90 MET A C 1
ATOM 698 O O . MET A 1 90 ? 3.282 1.413 11.308 1.00 95.69 90 MET A O 1
ATOM 702 N N . ASN A 1 91 ? 2.932 -0.375 12.588 1.00 94.75 91 ASN A N 1
ATOM 703 C CA . ASN A 1 91 ? 3.905 -1.243 11.943 1.00 94.75 91 ASN A CA 1
ATOM 704 C C . ASN A 1 91 ? 3.267 -2.165 10.890 1.00 94.75 91 ASN A C 1
ATOM 706 O O . ASN A 1 91 ? 3.883 -2.419 9.855 1.00 94.75 91 ASN A O 1
ATOM 710 N N . MET A 1 92 ? 2.039 -2.637 11.121 1.00 94.44 92 MET A N 1
ATOM 711 C CA . MET A 1 92 ? 1.355 -3.578 10.226 1.00 94.44 92 MET A CA 1
ATOM 712 C C . MET A 1 92 ? -0.129 -3.247 10.073 1.00 94.44 92 MET A C 1
ATOM 714 O O . MET A 1 92 ? -0.861 -3.199 11.063 1.00 94.44 92 MET A O 1
ATOM 718 N N . ILE A 1 93 ? -0.575 -3.104 8.824 1.00 96.12 93 ILE A N 1
ATOM 719 C CA . ILE A 1 93 ? -1.986 -3.025 8.432 1.00 96.12 93 ILE A CA 1
ATOM 720 C C . ILE A 1 93 ? -2.290 -4.196 7.504 1.00 96.12 93 ILE A C 1
ATOM 722 O O . ILE A 1 93 ? -1.705 -4.312 6.427 1.00 96.12 93 ILE A O 1
ATOM 726 N N . ASP A 1 94 ? -3.232 -5.036 7.910 1.00 94.06 94 ASP A N 1
ATOM 727 C CA . ASP A 1 94 ? -3.733 -6.152 7.117 1.00 94.06 94 ASP A CA 1
ATOM 728 C C . ASP A 1 94 ? -5.258 -6.102 7.080 1.00 94.06 94 ASP A C 1
ATOM 730 O O . ASP A 1 94 ? -5.920 -6.324 8.088 1.00 94.06 94 ASP A O 1
ATOM 734 N N . PHE A 1 95 ? -5.801 -5.773 5.916 1.00 94.69 95 PHE A N 1
ATOM 735 C CA . PHE A 1 95 ? -7.225 -5.622 5.639 1.00 94.69 95 PHE A CA 1
ATOM 736 C C . PHE A 1 95 ? -7.706 -6.535 4.512 1.00 94.69 95 PHE A C 1
ATOM 738 O O . PHE A 1 95 ? -8.776 -6.298 3.950 1.00 94.69 95 PHE A O 1
ATOM 745 N N . ILE A 1 96 ? -6.923 -7.555 4.152 1.00 92.38 96 ILE A N 1
ATOM 746 C CA . ILE A 1 96 ? -7.210 -8.410 2.999 1.00 92.38 96 ILE A CA 1
ATOM 747 C C . ILE A 1 96 ? -8.617 -9.023 3.063 1.00 92.38 96 ILE A C 1
ATOM 749 O O . ILE A 1 96 ? -9.101 -9.380 4.137 1.00 92.38 96 ILE A O 1
ATOM 753 N N . ASP A 1 97 ? -9.271 -9.148 1.908 1.00 92.19 97 ASP A N 1
ATOM 754 C CA . ASP A 1 97 ? -10.581 -9.801 1.771 1.00 92.19 97 ASP A CA 1
ATOM 755 C C . ASP A 1 97 ? -11.666 -9.167 2.659 1.00 92.19 97 ASP A C 1
ATOM 757 O O . ASP A 1 97 ? -12.206 -9.783 3.581 1.00 92.19 97 ASP A O 1
ATOM 761 N N . ASN A 1 98 ? -11.986 -7.907 2.372 1.00 92.75 98 ASN A N 1
ATOM 762 C CA . ASN A 1 98 ? -13.085 -7.162 2.984 1.00 92.75 98 ASN A CA 1
ATOM 763 C C . ASN A 1 98 ? -13.865 -6.378 1.911 1.00 92.75 98 ASN A C 1
ATOM 765 O O . ASN A 1 98 ? -13.570 -6.425 0.718 1.00 92.75 98 ASN A O 1
ATOM 769 N N . ASP A 1 99 ? -14.881 -5.625 2.330 1.00 94.19 99 ASP A N 1
ATOM 770 C CA . ASP A 1 99 ? -15.630 -4.714 1.462 1.00 94.19 99 ASP A CA 1
ATOM 771 C C . ASP A 1 99 ? -15.124 -3.263 1.589 1.00 94.19 99 ASP A C 1
ATOM 773 O O . ASP A 1 99 ? -15.890 -2.328 1.331 1.00 94.19 99 ASP A O 1
ATOM 777 N N . PHE A 1 100 ? -13.858 -3.044 1.992 1.00 93.75 100 PHE A N 1
ATOM 778 C CA . PHE A 1 100 ? -13.411 -1.704 2.359 1.00 93.75 100 PHE A CA 1
ATOM 779 C C . PHE A 1 100 ? -13.470 -0.743 1.162 1.00 93.75 100 PHE A C 1
ATOM 781 O O . PHE A 1 100 ? -12.973 -1.068 0.084 1.00 93.75 100 PHE A O 1
ATOM 788 N N . ILE A 1 101 ? -14.064 0.440 1.340 1.00 91.75 101 ILE A N 1
ATOM 789 C CA . ILE A 1 101 ? -14.201 1.490 0.317 1.00 91.75 101 ILE A CA 1
ATOM 790 C C . ILE A 1 101 ? -13.486 2.779 0.740 1.00 91.75 101 ILE A C 1
ATOM 792 O O . ILE A 1 101 ? -13.046 2.937 1.877 1.00 91.75 101 ILE A O 1
ATOM 796 N N . GLY A 1 102 ? -13.413 3.741 -0.180 1.00 89.50 102 GLY A N 1
ATOM 797 C CA . GLY A 1 102 ? -12.764 5.032 0.055 1.00 89.50 102 GLY A CA 1
ATOM 798 C C . GLY A 1 102 ? -11.304 5.026 -0.384 1.00 89.50 102 GLY A C 1
ATOM 799 O O . GLY A 1 102 ? -10.855 4.104 -1.052 1.00 89.50 102 GLY A O 1
ATOM 800 N N . LYS A 1 103 ? -10.563 6.087 -0.074 1.00 89.94 103 LYS A N 1
ATOM 801 C CA . LYS A 1 103 ? -9.154 6.242 -0.467 1.00 89.94 103 LYS A CA 1
ATOM 802 C C . LYS A 1 103 ? -8.232 6.004 0.724 1.00 89.94 103 LYS A C 1
ATOM 804 O O . LYS A 1 103 ? -8.626 6.241 1.862 1.00 89.94 103 LYS A O 1
ATOM 809 N N . ILE A 1 104 ? -6.992 5.611 0.451 1.00 91.94 104 ILE A N 1
ATOM 810 C CA . ILE A 1 104 ? -5.933 5.657 1.462 1.00 91.94 104 ILE A CA 1
ATOM 811 C C . ILE A 1 104 ? -5.646 7.139 1.733 1.00 91.94 104 ILE A C 1
ATOM 813 O O . ILE A 1 104 ? -5.330 7.895 0.810 1.00 91.94 104 ILE A O 1
ATOM 817 N N . SER A 1 105 ? -5.809 7.578 2.980 1.00 93.56 105 SER A N 1
ATOM 818 C CA . SER A 1 105 ? -5.592 8.981 3.339 1.00 93.56 105 SER A CA 1
ATOM 819 C C . SER A 1 105 ? -4.100 9.348 3.268 1.00 93.56 105 SER A C 1
ATOM 821 O O . SER A 1 105 ? -3.260 8.534 3.662 1.00 93.56 105 SER A O 1
ATOM 823 N N . PRO A 1 106 ? -3.742 10.587 2.864 1.00 90.12 106 PRO A N 1
ATOM 824 C CA . PRO A 1 106 ? -2.382 11.129 2.991 1.00 90.12 106 PRO A CA 1
ATOM 825 C C . PRO A 1 106 ? -1.767 10.979 4.391 1.00 90.12 106 PRO A C 1
ATOM 827 O O . PRO A 1 106 ? -0.544 10.939 4.531 1.00 90.12 106 PRO A O 1
ATOM 830 N N . GLY A 1 107 ? -2.604 10.842 5.429 1.00 93.50 107 GLY A N 1
ATOM 831 C CA . GLY A 1 107 ? -2.177 10.569 6.803 1.00 93.50 107 GLY A CA 1
ATOM 832 C C . GLY A 1 107 ? -1.267 9.345 6.950 1.00 93.50 107 GLY A C 1
ATOM 833 O O . GLY A 1 107 ? -0.443 9.340 7.862 1.00 93.50 107 GLY A O 1
ATOM 834 N N . ILE A 1 108 ? -1.320 8.383 6.017 1.00 93.38 108 ILE A N 1
ATOM 835 C CA . ILE A 1 108 ? -0.477 7.173 6.010 1.00 93.38 108 ILE A CA 1
ATOM 836 C C . ILE A 1 108 ? 1.024 7.466 6.087 1.00 93.38 108 ILE A C 1
ATOM 838 O O . ILE A 1 108 ? 1.777 6.674 6.641 1.00 93.38 108 ILE A O 1
ATOM 842 N N . GLY A 1 109 ? 1.466 8.639 5.619 1.00 88.38 109 GLY A N 1
ATOM 843 C CA . GLY A 1 109 ? 2.860 9.078 5.739 1.00 88.38 109 GLY A CA 1
ATOM 844 C C . GLY A 1 109 ? 3.311 9.451 7.154 1.00 88.38 109 GLY A C 1
ATOM 845 O O . GLY A 1 109 ? 4.463 9.847 7.317 1.00 88.38 109 GLY A O 1
ATOM 846 N N . THR A 1 110 ? 2.428 9.385 8.154 1.00 94.12 110 THR A N 1
ATOM 847 C CA . THR A 1 110 ? 2.754 9.674 9.561 1.00 94.12 110 THR A CA 1
ATOM 848 C C . THR A 1 110 ? 3.540 8.528 10.184 1.00 94.12 110 THR A C 1
ATOM 850 O O . THR A 1 110 ? 4.507 8.771 10.907 1.00 94.12 110 THR A O 1
ATOM 853 N N . SER A 1 111 ? 3.173 7.281 9.875 1.00 92.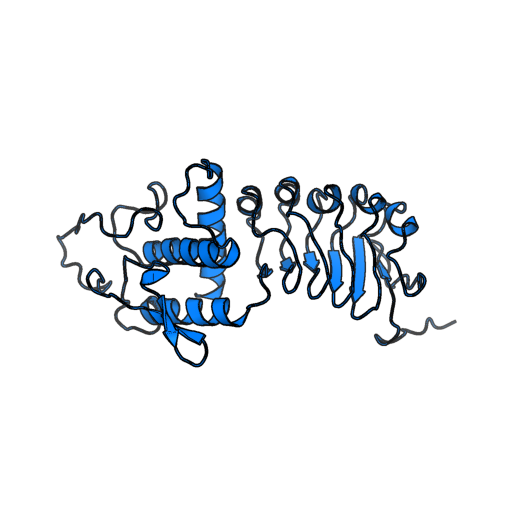81 111 SER A N 1
ATOM 854 C CA . SER A 1 111 ? 3.842 6.115 10.444 1.00 92.81 111 SER A CA 1
ATOM 855 C C . SER A 1 111 ? 5.019 5.663 9.593 1.00 92.81 111 SER A C 1
ATOM 857 O O . SER A 1 111 ? 4.918 4.785 8.741 1.00 92.81 111 SER A O 1
ATOM 859 N N . LEU A 1 112 ? 6.181 6.265 9.837 1.00 90.44 112 LEU A N 1
ATOM 860 C CA . LEU A 1 112 ? 7.415 5.949 9.105 1.00 90.44 112 LEU A CA 1
ATOM 861 C C . LEU A 1 112 ? 7.964 4.540 9.397 1.00 90.44 112 LEU A C 1
ATOM 863 O O . LEU A 1 112 ? 8.912 4.113 8.735 1.00 90.44 112 LEU A O 1
ATOM 867 N N . ILE A 1 113 ? 7.375 3.843 10.374 1.00 93.00 113 ILE A N 1
ATOM 868 C CA . ILE A 1 113 ? 7.725 2.476 10.775 1.00 93.00 113 ILE A CA 1
ATOM 869 C C . ILE A 1 113 ? 6.815 1.400 10.166 1.00 93.00 113 ILE A C 1
ATOM 871 O O . ILE A 1 113 ? 6.950 0.220 10.508 1.00 93.00 113 ILE A O 1
ATOM 875 N N . LEU A 1 114 ? 5.887 1.789 9.282 1.00 92.75 114 LEU A N 1
ATOM 876 C CA . LEU A 1 114 ? 5.004 0.849 8.601 1.00 92.75 114 LEU A CA 1
ATOM 877 C C . LEU A 1 114 ? 5.829 -0.089 7.715 1.00 92.75 114 LEU A C 1
ATOM 879 O O . LEU A 1 114 ? 6.496 0.343 6.773 1.00 92.75 114 LEU A O 1
ATOM 883 N N . ASN A 1 115 ? 5.767 -1.378 8.032 1.00 88.69 115 ASN A N 1
ATOM 884 C CA . ASN A 1 115 ? 6.499 -2.440 7.357 1.00 88.69 115 ASN A CA 1
ATOM 885 C C . ASN A 1 115 ? 5.595 -3.239 6.412 1.00 88.69 115 ASN A C 1
ATOM 887 O O . ASN A 1 115 ? 6.013 -3.584 5.305 1.00 88.69 115 ASN A O 1
ATOM 891 N N . GLU A 1 116 ? 4.346 -3.475 6.812 1.00 88.56 116 GLU A N 1
ATOM 892 C CA . GLU A 1 116 ? 3.393 -4.268 6.038 1.00 88.56 116 GLU A CA 1
ATOM 893 C C . GLU A 1 116 ? 2.084 -3.502 5.818 1.00 88.56 116 GLU A C 1
ATOM 895 O O . GLU A 1 116 ? 1.445 -3.052 6.772 1.00 88.56 116 GLU A O 1
ATOM 900 N N . LEU A 1 117 ? 1.680 -3.379 4.552 1.00 91.31 117 LEU A N 1
ATOM 901 C CA . LEU A 1 117 ? 0.402 -2.817 4.127 1.00 91.31 117 LEU A CA 1
ATOM 902 C C . LEU A 1 117 ? -0.276 -3.777 3.141 1.00 91.31 117 LEU A C 1
ATOM 904 O O . LEU A 1 117 ? 0.107 -3.862 1.972 1.00 91.31 117 LEU A O 1
ATOM 908 N N . ILE A 1 118 ? -1.285 -4.499 3.622 1.00 90.69 118 ILE A N 1
ATOM 909 C CA . ILE A 1 118 ? -2.025 -5.517 2.871 1.00 90.69 118 ILE A CA 1
ATOM 910 C C . ILE A 1 118 ? -3.483 -5.071 2.763 1.00 90.69 118 ILE A C 1
ATOM 912 O O . ILE A 1 118 ? -4.223 -5.096 3.736 1.00 90.69 118 ILE A O 1
ATOM 916 N N . LEU A 1 119 ? -3.895 -4.642 1.576 1.00 91.31 119 LEU A N 1
ATOM 917 C CA . LEU A 1 119 ? -5.221 -4.098 1.270 1.00 91.31 119 LEU A CA 1
ATOM 918 C C . LEU A 1 119 ? -5.924 -4.849 0.127 1.00 91.31 119 LEU A C 1
ATOM 920 O O . LEU A 1 119 ? -7.014 -4.452 -0.284 1.00 91.31 119 LEU A O 1
ATOM 924 N N . SER A 1 120 ? -5.311 -5.910 -0.403 1.00 87.38 120 SER A N 1
ATOM 925 C CA . SER A 1 120 ? -5.835 -6.706 -1.519 1.00 87.38 120 SER A CA 1
ATOM 926 C C . SER A 1 120 ? -7.266 -7.195 -1.293 1.00 87.38 120 SER A C 1
ATOM 928 O O . SER A 1 120 ? -7.706 -7.375 -0.160 1.00 87.38 120 SER A O 1
ATOM 930 N N . ASN A 1 121 ? -7.988 -7.437 -2.391 1.00 88.69 121 ASN A N 1
ATOM 931 C CA . ASN A 1 121 ? -9.377 -7.910 -2.366 1.00 88.69 121 ASN A CA 1
ATOM 932 C C . ASN A 1 121 ? -10.310 -7.004 -1.543 1.00 88.69 121 ASN A C 1
ATOM 934 O O . ASN A 1 121 ? -11.086 -7.469 -0.715 1.00 88.69 121 ASN A O 1
ATOM 938 N N . ASN A 1 122 ? -10.219 -5.698 -1.792 1.00 90.44 122 ASN A N 1
ATOM 939 C CA . ASN A 1 122 ? -11.127 -4.677 -1.275 1.00 90.44 122 ASN A CA 1
ATOM 940 C C . ASN A 1 122 ? -11.662 -3.808 -2.419 1.00 90.44 122 ASN A C 1
ATOM 942 O O . ASN A 1 122 ? -11.365 -4.027 -3.595 1.00 90.44 122 ASN A O 1
ATOM 946 N N . ARG A 1 123 ? -12.451 -2.789 -2.077 1.00 90.25 123 ARG A N 1
ATOM 947 C CA . ARG A 1 123 ? -13.041 -1.815 -3.004 1.00 90.25 123 ARG A CA 1
ATOM 948 C C . ARG A 1 123 ? -12.467 -0.406 -2.803 1.00 90.25 123 ARG A C 1
ATOM 950 O O . ARG A 1 123 ? -13.153 0.585 -3.068 1.00 90.25 123 ARG A O 1
ATOM 957 N N . PHE A 1 124 ? -11.224 -0.309 -2.323 1.00 89.12 124 PHE A N 1
ATOM 958 C CA . PHE A 1 124 ? -10.528 0.967 -2.198 1.00 89.12 124 PHE A CA 1
ATOM 959 C C . PHE A 1 124 ? -10.434 1.677 -3.553 1.00 89.12 124 PHE A C 1
ATOM 961 O O . PHE A 1 124 ? -10.376 1.066 -4.622 1.00 89.12 124 PHE A O 1
ATOM 968 N N . SER A 1 125 ? -10.390 3.003 -3.494 1.00 85.06 125 SER A N 1
ATOM 969 C CA . SER A 1 125 ? -10.032 3.843 -4.622 1.00 85.06 125 SER A CA 1
ATOM 970 C C . SER A 1 125 ? -8.643 3.464 -5.113 1.00 85.06 125 SER A C 1
ATOM 972 O O . SER A 1 125 ? -7.726 3.226 -4.330 1.00 85.06 125 SER A O 1
ATOM 974 N N . ARG A 1 126 ? -8.479 3.493 -6.432 1.00 77.12 126 ARG A N 1
ATOM 975 C CA . ARG A 1 126 ? -7.188 3.285 -7.094 1.00 77.12 126 ARG A CA 1
ATOM 976 C C . ARG A 1 126 ? -6.241 4.483 -6.956 1.00 77.12 126 ARG A C 1
ATOM 978 O O . ARG A 1 126 ? -5.126 4.461 -7.467 1.00 77.12 126 ARG A O 1
ATOM 985 N N . GLU A 1 127 ? -6.684 5.553 -6.299 1.00 79.56 127 GLU A N 1
ATOM 986 C CA . GLU A 1 127 ? -5.849 6.706 -5.980 1.00 79.56 127 GLU A CA 1
ATOM 987 C C . GLU A 1 127 ? -4.936 6.404 -4.791 1.00 79.56 127 GLU A C 1
ATOM 989 O O . GLU A 1 127 ? -5.398 6.223 -3.664 1.00 79.56 127 GLU A O 1
ATOM 994 N N . LEU A 1 128 ? -3.628 6.399 -5.051 1.00 82.56 128 LEU A N 1
ATOM 995 C CA . LEU A 1 128 ? -2.604 6.251 -4.025 1.00 82.56 128 LEU A CA 1
ATOM 996 C C . LEU A 1 128 ? -2.072 7.624 -3.593 1.00 82.56 128 LEU A C 1
ATOM 998 O O . LEU A 1 128 ? -1.691 8.419 -4.460 1.00 82.56 128 LEU A O 1
ATOM 1002 N N . PRO A 1 129 ? -2.010 7.918 -2.282 1.00 86.69 129 PRO A N 1
ATOM 1003 C CA . PRO A 1 129 ? -1.417 9.154 -1.794 1.00 86.69 129 PRO A CA 1
ATOM 1004 C C . PRO A 1 129 ? 0.101 9.145 -2.012 1.00 86.69 129 PRO A C 1
ATOM 1006 O O . PRO A 1 129 ? 0.770 8.123 -1.832 1.00 86.69 129 PRO A O 1
ATOM 1009 N N . VAL A 1 130 ? 0.668 10.302 -2.368 1.00 78.56 130 VAL A N 1
ATOM 1010 C CA . VAL A 1 130 ? 2.120 10.462 -2.590 1.00 78.56 130 VAL A CA 1
ATOM 1011 C C . VAL A 1 130 ? 2.933 10.189 -1.322 1.00 78.56 130 VAL A C 1
ATOM 1013 O O . VAL A 1 130 ? 4.105 9.825 -1.389 1.00 78.56 130 VAL A O 1
ATOM 1016 N N . GLU A 1 131 ? 2.297 10.303 -0.159 1.00 86.88 131 GLU A N 1
ATOM 1017 C CA . GLU A 1 131 ? 2.848 10.035 1.162 1.00 86.88 131 GLU A CA 1
ATOM 1018 C C . GLU A 1 131 ? 3.229 8.573 1.394 1.00 86.88 131 GLU A C 1
ATOM 1020 O O . GLU A 1 131 ? 4.103 8.330 2.224 1.00 86.88 131 GLU A O 1
ATOM 1025 N N . LEU A 1 132 ? 2.689 7.615 0.628 1.00 82.38 132 LEU A N 1
ATOM 1026 C CA . LEU A 1 132 ? 3.214 6.241 0.618 1.00 82.38 132 LEU A CA 1
ATOM 1027 C C . LEU A 1 132 ? 4.704 6.218 0.241 1.00 82.38 132 LEU A C 1
ATOM 1029 O O . LEU A 1 132 ? 5.463 5.386 0.728 1.00 82.38 132 LEU A O 1
ATOM 1033 N N . GLY A 1 133 ? 5.157 7.200 -0.546 1.00 73.00 133 GLY A N 1
ATOM 1034 C CA . GLY A 1 133 ? 6.563 7.409 -0.861 1.00 73.00 133 GLY A CA 1
ATOM 1035 C C . GLY A 1 133 ? 7.419 7.823 0.338 1.00 73.00 133 GLY A C 1
ATOM 1036 O O . GLY A 1 133 ? 8.628 7.886 0.195 1.00 73.00 133 GLY A O 1
ATOM 1037 N N . LYS A 1 134 ? 6.870 8.112 1.520 1.00 82.12 134 LYS A N 1
ATOM 1038 C CA . LYS A 1 134 ? 7.670 8.386 2.731 1.00 82.12 134 LYS A CA 1
ATOM 1039 C C . LYS A 1 134 ? 8.016 7.114 3.508 1.00 82.12 134 LYS A C 1
ATOM 1041 O O . LYS A 1 134 ? 8.893 7.147 4.368 1.00 82.12 134 LYS A O 1
ATOM 1046 N N . LEU A 1 135 ? 7.347 6.001 3.209 1.00 82.94 135 LEU A N 1
ATOM 1047 C CA . LEU A 1 135 ? 7.414 4.760 3.977 1.00 82.94 135 LEU A CA 1
ATOM 1048 C C . LEU A 1 135 ? 8.631 3.923 3.582 1.00 82.94 135 LEU A C 1
ATOM 1050 O O . LEU A 1 135 ? 8.533 2.887 2.933 1.00 82.94 135 LEU A O 1
ATOM 1054 N N . VAL A 1 136 ? 9.814 4.391 3.974 1.00 79.81 136 VAL A N 1
ATOM 1055 C CA . VAL A 1 136 ? 11.096 3.761 3.615 1.00 79.81 136 VAL A CA 1
ATOM 1056 C C . VAL A 1 136 ? 11.296 2.367 4.226 1.00 79.81 136 VAL A C 1
ATOM 1058 O O . VAL A 1 136 ? 12.140 1.609 3.746 1.00 79.81 136 VAL A O 1
ATOM 1061 N N . GLN A 1 137 ? 10.535 2.030 5.273 1.00 82.31 137 GLN A N 1
ATOM 1062 C CA . GLN A 1 137 ? 10.559 0.722 5.937 1.00 82.31 137 GLN A CA 1
ATOM 1063 C C . GLN A 1 137 ? 9.535 -0.274 5.380 1.00 82.31 137 GLN A C 1
ATOM 1065 O O . GLN A 1 137 ? 9.514 -1.419 5.827 1.00 82.31 137 GLN A O 1
ATOM 1070 N N . LEU A 1 138 ? 8.718 0.130 4.402 1.00 81.75 138 LEU A N 1
ATOM 1071 C CA . LEU A 1 138 ? 7.685 -0.722 3.831 1.00 81.75 138 LEU A CA 1
ATOM 1072 C C . LEU A 1 138 ? 8.323 -1.871 3.038 1.00 81.75 138 LEU A C 1
ATOM 1074 O O . LEU A 1 138 ? 8.992 -1.661 2.021 1.00 81.75 138 LEU A O 1
ATOM 1078 N N . GLU A 1 139 ? 8.109 -3.094 3.506 1.00 77.44 139 GLU A N 1
ATOM 1079 C CA . GLU A 1 139 ? 8.657 -4.330 2.941 1.00 77.44 139 GLU A CA 1
ATOM 1080 C C . GLU A 1 139 ? 7.602 -5.176 2.246 1.00 77.44 139 GLU A C 1
ATOM 1082 O O . GLU A 1 139 ? 7.926 -5.873 1.283 1.00 77.44 139 GLU A O 1
ATOM 1087 N N . ARG A 1 140 ? 6.335 -5.059 2.655 1.00 79.44 140 ARG A N 1
ATOM 1088 C CA . ARG A 1 140 ? 5.209 -5.728 1.999 1.00 79.44 140 ARG A CA 1
ATOM 1089 C C . ARG A 1 140 ? 4.123 -4.729 1.641 1.00 79.44 140 ARG A C 1
ATOM 1091 O O . ARG A 1 140 ? 3.559 -4.090 2.525 1.00 79.44 140 ARG A O 1
ATOM 1098 N N . LEU A 1 141 ? 3.826 -4.620 0.350 1.00 82.31 141 LEU A N 1
ATOM 1099 C CA . LEU A 1 141 ? 2.757 -3.776 -0.166 1.00 82.31 141 LEU A CA 1
ATOM 1100 C C . LEU A 1 141 ? 1.874 -4.573 -1.126 1.00 82.31 141 LEU A C 1
ATOM 1102 O O . LEU A 1 141 ? 2.281 -4.880 -2.244 1.00 82.31 141 LEU A O 1
ATOM 1106 N N . TYR A 1 142 ? 0.648 -4.857 -0.702 1.00 81.38 142 TYR A N 1
ATOM 1107 C CA . TYR A 1 142 ? -0.342 -5.568 -1.503 1.00 81.38 142 TYR A CA 1
ATOM 1108 C C . TYR A 1 142 ? -1.593 -4.704 -1.624 1.00 81.38 142 TYR A C 1
ATOM 1110 O O . TYR A 1 142 ? -2.333 -4.542 -0.663 1.00 81.38 142 TYR A O 1
ATOM 1118 N N . LEU A 1 143 ? -1.798 -4.092 -2.789 1.00 77.56 143 LEU A N 1
ATOM 1119 C CA . LEU A 1 143 ? -2.882 -3.123 -3.011 1.00 77.56 143 LEU A CA 1
ATOM 1120 C C . LEU A 1 143 ? -3.999 -3.651 -3.913 1.00 77.56 143 LEU A C 1
ATOM 1122 O O . LEU A 1 143 ? -5.098 -3.109 -3.897 1.00 77.56 143 LEU A O 1
ATOM 1126 N N . ASP A 1 144 ? -3.724 -4.693 -4.697 1.00 71.00 144 ASP A N 1
ATOM 1127 C CA . ASP A 1 144 ? -4.672 -5.254 -5.659 1.00 71.00 144 ASP A CA 1
ATOM 1128 C C . ASP A 1 144 ? -4.856 -6.758 -5.424 1.00 71.00 144 ASP A C 1
ATOM 1130 O O . ASP A 1 144 ? -3.965 -7.451 -4.929 1.00 71.00 144 ASP A O 1
ATOM 1134 N N . GLY A 1 145 ? -6.031 -7.261 -5.788 1.00 54.84 145 GLY A N 1
ATOM 1135 C CA . GLY A 1 145 ? -6.428 -8.665 -5.724 1.00 54.84 145 GLY A CA 1
ATOM 1136 C C . GLY A 1 145 ? -5.843 -9.546 -6.825 1.00 54.84 145 GLY A C 1
ATOM 1137 O O . GLY A 1 145 ? -6.298 -10.668 -7.017 1.00 54.84 145 GLY A O 1
ATOM 1138 N N . ARG A 1 146 ? -4.856 -9.048 -7.581 1.00 54.62 146 ARG A N 1
ATOM 1139 C CA . ARG A 1 146 ? -4.180 -9.792 -8.653 1.00 54.62 146 ARG A CA 1
ATOM 1140 C C . ARG A 1 146 ? -2.705 -10.026 -8.324 1.00 54.62 146 ARG A C 1
ATOM 1142 O O . ARG A 1 146 ? -1.837 -9.461 -8.994 1.00 54.62 146 ARG A O 1
ATOM 1149 N N . PRO A 1 147 ? -2.394 -10.872 -7.322 1.00 50.94 147 PRO A N 1
ATOM 1150 C CA . PRO A 1 147 ? -1.011 -11.244 -7.015 1.00 50.94 147 PRO A CA 1
ATOM 1151 C C . PRO A 1 147 ? -0.288 -11.841 -8.237 1.00 50.94 147 PRO A C 1
ATOM 1153 O O . PRO A 1 147 ? 0.922 -11.681 -8.378 1.00 50.94 147 PRO A O 1
ATOM 1156 N N . GLU A 1 148 ? -1.041 -12.449 -9.160 1.00 47.56 148 GLU A N 1
ATOM 1157 C CA . GLU A 1 148 ? -0.579 -13.077 -10.404 1.00 47.56 148 GLU A CA 1
ATOM 1158 C C . GLU A 1 148 ? 0.132 -12.106 -11.359 1.00 47.56 148 GLU A C 1
ATOM 1160 O O . GLU A 1 148 ? 1.241 -12.390 -11.800 1.00 47.56 148 GLU A O 1
ATOM 1165 N N . LEU A 1 149 ? -0.431 -10.920 -11.615 1.00 50.88 149 LEU A N 1
ATOM 1166 C CA . LEU A 1 149 ? 0.204 -9.930 -12.500 1.00 50.88 149 LEU A CA 1
ATOM 1167 C C . LEU A 1 149 ? 1.486 -9.350 -11.896 1.00 50.88 149 LEU A C 1
ATOM 1169 O O . LEU A 1 149 ? 2.435 -9.048 -12.624 1.00 50.88 149 LEU A O 1
ATOM 1173 N N . HIS A 1 150 ? 1.519 -9.214 -10.569 1.00 54.19 150 HIS A N 1
ATOM 1174 C CA . HIS A 1 150 ? 2.651 -8.633 -9.867 1.00 54.19 150 HIS A CA 1
ATOM 1175 C C . HIS A 1 150 ? 3.881 -9.552 -9.896 1.00 54.19 150 HIS A C 1
ATOM 1177 O O . HIS A 1 150 ? 4.962 -9.113 -10.287 1.00 54.19 150 HIS A O 1
ATOM 1183 N N . TRP A 1 151 ? 3.717 -10.836 -9.556 1.00 51.97 151 TRP A N 1
ATOM 1184 C CA . TRP A 1 151 ? 4.837 -11.787 -9.529 1.00 51.97 151 TRP A CA 1
ATOM 1185 C C . TRP A 1 151 ? 5.307 -12.221 -10.930 1.00 51.97 151 TRP A C 1
ATOM 1187 O O . TRP A 1 151 ? 6.478 -12.549 -11.119 1.00 51.97 151 TRP A O 1
ATOM 1197 N N . LEU A 1 152 ? 4.415 -12.228 -11.929 1.00 51.22 152 LEU A N 1
ATOM 1198 C CA . LEU A 1 152 ? 4.773 -12.625 -13.296 1.00 51.22 152 LEU A CA 1
ATOM 1199 C C . LEU A 1 152 ? 5.593 -11.542 -13.999 1.00 51.22 152 LEU A C 1
ATOM 1201 O O . LEU A 1 152 ? 6.557 -11.851 -14.700 1.00 51.22 152 LEU A O 1
ATOM 1205 N N . SER A 1 153 ? 5.264 -10.271 -13.761 1.00 56.53 153 SER A N 1
ATOM 1206 C CA . SER A 1 153 ? 5.965 -9.146 -14.383 1.00 56.53 153 SER A CA 1
ATOM 1207 C C . SER A 1 153 ? 7.373 -8.945 -13.798 1.00 56.53 153 SER A C 1
ATOM 1209 O O . SER A 1 153 ? 8.306 -8.620 -14.533 1.00 56.53 153 SER A O 1
ATOM 1211 N N . THR A 1 154 ? 7.569 -9.198 -12.496 1.00 62.38 154 THR A N 1
ATOM 1212 C CA . THR A 1 154 ? 8.888 -9.109 -11.836 1.00 62.38 154 THR A CA 1
ATOM 1213 C C . THR A 1 154 ? 9.861 -10.171 -12.348 1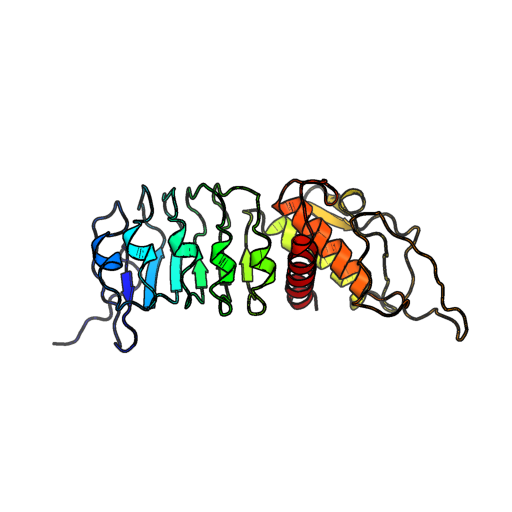.00 62.38 154 THR A C 1
ATOM 1215 O O . THR A 1 154 ? 11.050 -9.894 -12.513 1.00 62.38 154 THR A O 1
ATOM 1218 N N . LYS A 1 155 ? 9.355 -11.363 -12.689 1.00 65.62 155 LYS A N 1
ATOM 1219 C CA . LYS A 1 155 ? 10.148 -12.470 -13.240 1.00 65.62 155 LYS A CA 1
ATOM 1220 C C . LYS A 1 155 ? 10.719 -12.169 -14.631 1.00 65.62 155 LYS A C 1
ATOM 1222 O O . LYS A 1 155 ? 11.843 -12.567 -14.927 1.00 65.62 155 LYS A O 1
ATOM 1227 N N . GLY A 1 156 ? 9.980 -11.435 -15.468 1.00 65.69 156 GLY A N 1
ATOM 1228 C CA . GLY A 1 156 ? 10.446 -11.024 -16.797 1.00 65.69 156 GLY A CA 1
ATOM 1229 C C . GLY A 1 156 ? 11.688 -10.129 -16.739 1.00 65.69 156 GLY A C 1
ATOM 1230 O O . GLY A 1 156 ? 12.652 -10.360 -17.465 1.00 65.69 156 GLY A O 1
ATOM 1231 N N . ILE A 1 157 ? 11.701 -9.148 -15.831 1.00 70.31 157 ILE A N 1
ATOM 1232 C CA . ILE A 1 157 ? 12.850 -8.247 -15.645 1.00 70.31 157 ILE A CA 1
ATOM 1233 C C . ILE A 1 157 ? 14.010 -8.931 -14.925 1.00 70.31 157 ILE A C 1
ATOM 1235 O O . ILE A 1 157 ? 15.163 -8.709 -15.297 1.00 70.31 157 ILE A O 1
ATOM 1239 N N . ALA A 1 158 ? 13.723 -9.793 -13.943 1.00 67.12 158 ALA A N 1
ATOM 1240 C CA . ALA A 1 158 ? 14.745 -10.622 -13.306 1.00 67.12 158 ALA A CA 1
ATOM 1241 C C . ALA A 1 158 ? 15.525 -11.436 -14.353 1.00 67.12 158 ALA A C 1
ATOM 1243 O O . ALA A 1 158 ? 16.754 -11.437 -14.344 1.00 67.12 158 ALA A O 1
ATOM 1244 N N . CYS A 1 159 ? 14.824 -12.029 -15.325 1.00 66.25 159 CYS A N 1
ATOM 1245 C CA . CYS A 1 159 ? 15.449 -12.805 -16.393 1.00 66.25 159 CYS A CA 1
ATOM 1246 C C . CYS A 1 159 ? 16.434 -11.976 -17.239 1.00 66.25 159 CYS A C 1
ATOM 1248 O O . CYS A 1 159 ? 17.537 -12.433 -17.538 1.00 66.25 159 CYS A O 1
ATOM 1250 N N . LEU A 1 160 ? 16.084 -10.731 -17.584 1.00 70.44 160 LEU A N 1
ATOM 1251 C CA . LEU A 1 160 ? 16.944 -9.860 -18.396 1.00 70.44 160 LEU A CA 1
ATOM 1252 C C . LEU A 1 160 ? 18.216 -9.418 -17.669 1.00 70.44 160 LEU A C 1
ATOM 1254 O O . LEU A 1 160 ? 19.282 -9.357 -18.281 1.00 70.44 160 LEU A O 1
ATOM 1258 N N . HIS A 1 161 ? 18.116 -9.105 -16.379 1.00 73.12 161 HIS A N 1
ATOM 1259 C CA . HIS A 1 161 ? 19.244 -8.572 -15.617 1.00 73.12 161 HIS A CA 1
ATOM 1260 C C . HIS A 1 161 ? 20.097 -9.647 -14.946 1.00 73.12 161 HIS A C 1
ATOM 1262 O O . HIS A 1 161 ? 21.300 -9.451 -14.802 1.00 73.12 161 HIS A O 1
ATOM 1268 N N . HIS A 1 162 ? 19.500 -10.758 -14.517 1.00 70.44 162 HIS A N 1
ATOM 1269 C CA . HIS A 1 162 ? 20.179 -11.771 -13.706 1.00 70.44 162 HIS A CA 1
ATOM 1270 C C . HIS A 1 162 ? 20.371 -13.097 -14.434 1.00 70.44 162 HIS A C 1
ATOM 1272 O O . HIS A 1 162 ? 21.458 -13.669 -14.364 1.00 70.44 162 HIS A O 1
ATOM 1278 N N . ASP A 1 163 ? 19.344 -13.581 -15.136 1.00 71.31 163 ASP A N 1
ATOM 1279 C CA . ASP A 1 163 ? 19.414 -14.906 -15.766 1.00 71.31 163 ASP A CA 1
ATOM 1280 C C . ASP A 1 163 ? 20.163 -14.862 -17.112 1.00 71.31 163 ASP A C 1
ATOM 1282 O O . ASP A 1 163 ? 20.720 -15.868 -17.558 1.00 71.31 163 ASP A O 1
ATOM 1286 N N . CYS A 1 164 ? 20.233 -13.689 -17.752 1.00 69.06 164 CYS A N 1
ATOM 1287 C CA . CYS A 1 164 ? 21.039 -13.459 -18.948 1.00 69.06 164 CYS A CA 1
ATOM 1288 C C . CYS A 1 164 ? 22.505 -13.168 -18.591 1.00 69.06 164 CYS A C 1
ATOM 1290 O O . CYS A 1 164 ? 22.810 -12.222 -17.866 1.00 69.06 164 CYS A O 1
ATOM 1292 N N . SER A 1 165 ? 23.435 -13.932 -19.175 1.00 74.12 165 SER A N 1
ATOM 1293 C CA . SER A 1 165 ? 24.876 -13.663 -19.105 1.00 74.12 165 SER A CA 1
ATOM 1294 C C . SER A 1 165 ? 25.425 -13.429 -20.521 1.00 74.12 165 SER A C 1
ATOM 1296 O O . SER A 1 165 ? 25.497 -14.385 -21.299 1.00 74.12 165 SER A O 1
ATOM 1298 N N . PRO A 1 166 ? 25.775 -12.180 -20.894 1.00 73.38 166 PRO A N 1
ATOM 1299 C CA . PRO A 1 166 ? 25.829 -10.977 -20.053 1.00 73.38 166 PRO A CA 1
ATOM 1300 C C . PRO A 1 166 ? 24.445 -10.315 -19.854 1.00 73.38 166 PRO A C 1
ATOM 1302 O O . PRO A 1 166 ? 23.584 -10.474 -20.724 1.00 73.38 166 PRO A O 1
ATOM 1305 N N . PRO A 1 167 ? 24.239 -9.528 -18.775 1.00 78.75 167 PRO A N 1
ATOM 1306 C CA . PRO A 1 167 ? 22.966 -8.858 -18.504 1.00 78.75 167 PRO A CA 1
ATOM 1307 C C . PRO A 1 167 ? 22.489 -7.982 -19.664 1.00 78.75 167 PRO A C 1
ATOM 1309 O O . PRO A 1 167 ? 23.277 -7.253 -20.284 1.00 78.75 167 PRO A O 1
ATOM 1312 N N . ILE A 1 168 ? 21.185 -8.020 -19.928 1.00 79.94 168 ILE A N 1
ATOM 1313 C CA . ILE A 1 168 ? 20.510 -7.217 -20.947 1.00 79.94 168 ILE A CA 1
ATOM 1314 C C . ILE A 1 168 ? 19.773 -6.071 -20.248 1.00 79.94 168 ILE A C 1
ATOM 1316 O O . ILE A 1 168 ? 19.034 -6.275 -19.290 1.00 79.94 168 ILE A O 1
ATOM 1320 N N . ILE A 1 169 ? 19.985 -4.851 -20.735 1.00 81.19 169 ILE A N 1
ATOM 1321 C CA . ILE A 1 169 ? 19.289 -3.640 -20.295 1.00 81.19 169 ILE A CA 1
ATOM 1322 C C . ILE A 1 169 ? 18.315 -3.259 -21.411 1.00 81.19 169 ILE A C 1
ATOM 1324 O O . ILE A 1 169 ? 18.759 -2.923 -22.509 1.00 81.19 169 ILE A O 1
ATOM 1328 N N . HIS A 1 170 ? 17.013 -3.335 -21.153 1.00 83.94 170 HIS A N 1
ATOM 1329 C CA . HIS A 1 170 ? 15.940 -3.115 -22.120 1.00 83.94 170 HIS A CA 1
ATOM 1330 C C . HIS A 1 170 ? 15.846 -1.656 -22.576 1.00 83.94 170 HIS A C 1
ATOM 1332 O O . HIS A 1 170 ? 15.824 -1.392 -23.773 1.00 83.94 170 HIS A O 1
ATOM 1338 N N . ARG A 1 171 ? 15.870 -0.708 -21.628 1.00 82.56 171 ARG A N 1
ATOM 1339 C CA . ARG A 1 171 ? 15.811 0.760 -21.801 1.00 82.56 171 ARG A CA 1
ATOM 1340 C C . ARG A 1 171 ? 14.483 1.331 -22.296 1.00 82.56 171 ARG A C 1
ATOM 1342 O O . ARG A 1 171 ? 14.400 2.537 -22.501 1.00 82.56 171 ARG A O 1
ATOM 1349 N N . ASP A 1 172 ? 13.477 0.484 -22.465 1.00 83.56 172 ASP A N 1
ATOM 1350 C CA . ASP A 1 172 ? 12.145 0.886 -22.937 1.00 83.56 172 ASP A CA 1
ATOM 1351 C C . ASP A 1 172 ? 11.034 0.015 -22.345 1.00 83.56 172 ASP A C 1
ATOM 1353 O O . ASP A 1 172 ? 10.205 -0.572 -23.037 1.00 83.56 172 ASP A O 1
ATOM 1357 N N . ILE A 1 173 ? 11.104 -0.173 -21.027 1.00 83.12 173 ILE A N 1
ATOM 1358 C CA . ILE A 1 173 ? 10.072 -0.897 -20.288 1.00 83.12 173 ILE A CA 1
ATOM 1359 C C . ILE A 1 173 ? 8.860 0.024 -20.129 1.00 83.12 173 ILE A C 1
ATOM 1361 O O . ILE A 1 173 ? 8.900 1.006 -19.393 1.00 83.12 173 ILE A O 1
ATOM 1365 N N . GLU A 1 174 ? 7.764 -0.338 -20.776 1.00 83.31 174 GLU A N 1
ATOM 1366 C CA . GLU A 1 174 ? 6.462 0.304 -20.638 1.00 83.31 174 GLU A CA 1
ATOM 1367 C C . GLU A 1 174 ? 5.352 -0.748 -20.723 1.00 83.31 174 GLU A C 1
ATOM 1369 O O . GLU A 1 174 ? 5.588 -1.889 -21.125 1.00 83.31 174 GLU A O 1
ATOM 1374 N N . SER A 1 175 ? 4.132 -0.388 -20.324 1.00 80.12 175 SER A N 1
ATOM 1375 C CA . SER A 1 175 ? 3.014 -1.337 -20.277 1.00 80.12 175 SER A CA 1
ATOM 1376 C C . SER A 1 175 ? 2.640 -1.880 -21.656 1.00 80.12 175 SER A C 1
ATOM 1378 O O . SER A 1 175 ? 2.208 -3.024 -21.760 1.00 80.12 175 SER A O 1
ATOM 1380 N N . THR A 1 176 ? 2.854 -1.102 -22.720 1.00 83.06 176 THR A N 1
ATOM 1381 C CA . THR A 1 176 ? 2.598 -1.522 -24.107 1.00 83.06 176 THR A CA 1
ATOM 1382 C C . THR A 1 176 ? 3.610 -2.560 -24.608 1.00 83.06 176 THR A C 1
ATOM 1384 O O . THR A 1 176 ? 3.270 -3.388 -25.454 1.00 83.06 176 THR A O 1
ATOM 1387 N N . ASN A 1 177 ? 4.810 -2.574 -24.019 1.00 83.25 177 ASN A N 1
ATOM 1388 C CA . ASN A 1 177 ? 5.897 -3.506 -24.314 1.00 83.25 177 ASN A CA 1
ATOM 1389 C C . ASN A 1 177 ? 5.887 -4.739 -23.392 1.00 83.25 177 ASN A C 1
ATOM 1391 O O . ASN A 1 177 ? 6.799 -5.563 -23.444 1.00 83.25 177 ASN A O 1
ATOM 1395 N N . ILE A 1 178 ? 4.860 -4.904 -22.552 1.00 81.00 178 ILE A N 1
ATOM 1396 C CA . ILE A 1 178 ? 4.655 -6.104 -21.734 1.00 81.00 178 ILE A CA 1
ATOM 1397 C C . ILE A 1 178 ? 3.415 -6.835 -22.249 1.00 81.00 178 ILE A C 1
ATOM 1399 O O . ILE A 1 178 ? 2.278 -6.411 -22.056 1.00 81.00 178 ILE A O 1
ATOM 1403 N N . LEU A 1 179 ? 3.647 -7.961 -22.918 1.00 77.19 179 LEU A N 1
ATOM 1404 C CA . LEU A 1 179 ? 2.604 -8.812 -23.479 1.00 77.19 179 LEU A CA 1
ATOM 1405 C C . LEU A 1 179 ? 2.127 -9.826 -22.440 1.00 77.19 179 LEU A C 1
ATOM 1407 O O . LEU A 1 179 ? 2.927 -10.332 -21.657 1.00 77.19 179 LEU A O 1
ATOM 1411 N N . LEU A 1 180 ? 0.838 -10.164 -22.474 1.00 71.44 180 LEU A N 1
ATOM 1412 C CA . LEU A 1 180 ? 0.243 -11.204 -21.633 1.00 71.44 180 LEU A CA 1
ATOM 1413 C C . LEU A 1 180 ? -0.184 -12.390 -22.503 1.00 71.44 180 LEU A C 1
ATOM 1415 O O . LEU A 1 180 ? -0.925 -12.210 -23.471 1.00 71.44 180 LEU A O 1
ATOM 1419 N N . GLY A 1 181 ? 0.297 -13.589 -22.171 1.00 67.44 181 GLY A N 1
ATOM 1420 C CA . GLY A 1 181 ? -0.162 -14.844 -22.778 1.00 67.44 181 GLY A CA 1
ATOM 1421 C C . GLY A 1 181 ? -1.454 -15.384 -22.151 1.00 67.44 181 GLY A C 1
ATOM 1422 O O . GLY A 1 181 ? -2.048 -14.755 -21.276 1.00 67.44 181 GLY A O 1
ATOM 1423 N N . GLU A 1 182 ? -1.880 -16.571 -22.596 1.00 66.69 182 GLU A N 1
ATOM 1424 C CA . GLU A 1 182 ? -3.159 -17.198 -22.204 1.00 66.69 182 GLU A CA 1
ATOM 1425 C C . GLU A 1 182 ? -3.260 -17.502 -20.695 1.00 66.69 182 GLU A C 1
ATOM 1427 O O . GLU A 1 182 ? -4.350 -17.416 -20.134 1.00 66.69 182 GLU A O 1
ATOM 1432 N N . ASP A 1 183 ? -2.125 -17.730 -20.022 1.00 65.62 183 ASP A N 1
ATOM 1433 C CA . ASP A 1 183 ? -2.033 -17.972 -18.571 1.00 65.62 183 ASP A CA 1
ATOM 1434 C C . ASP A 1 183 ? -1.595 -16.724 -17.775 1.00 65.62 183 ASP A C 1
ATOM 1436 O O . ASP A 1 183 ? -0.972 -16.830 -16.718 1.00 65.62 183 ASP A O 1
ATOM 1440 N N . TYR A 1 184 ? -1.848 -15.521 -18.305 1.00 61.94 184 TYR A N 1
ATOM 1441 C CA . TYR A 1 184 ? -1.345 -14.248 -17.760 1.00 61.94 184 TYR A CA 1
ATOM 1442 C C . TYR A 1 184 ? 0.188 -14.171 -17.657 1.00 61.94 184 TYR A C 1
ATOM 1444 O O . TYR A 1 184 ? 0.727 -13.311 -16.960 1.00 61.94 184 TYR A O 1
ATOM 1452 N N . GLU A 1 185 ? 0.907 -15.035 -18.381 1.00 61.28 185 GLU A N 1
ATOM 1453 C CA . GLU A 1 185 ? 2.364 -14.985 -18.464 1.00 61.28 185 GLU A CA 1
ATOM 1454 C C . GLU A 1 185 ? 2.819 -13.662 -19.096 1.00 61.28 185 GLU A C 1
ATOM 1456 O O . GLU A 1 185 ? 2.548 -13.383 -20.265 1.00 61.28 185 GLU A O 1
ATOM 1461 N N . ALA A 1 186 ? 3.517 -12.841 -18.310 1.00 68.81 186 ALA A N 1
ATOM 1462 C CA . ALA A 1 186 ? 4.078 -11.583 -18.780 1.00 68.81 186 ALA A CA 1
ATOM 1463 C C . ALA A 1 186 ? 5.367 -11.834 -19.577 1.00 68.81 186 ALA A C 1
ATOM 1465 O O . ALA A 1 186 ? 6.307 -12.466 -19.087 1.00 68.81 186 ALA A O 1
ATOM 1466 N N . LYS A 1 187 ? 5.427 -11.317 -20.804 1.00 73.56 187 LYS A N 1
ATOM 1467 C CA . LYS A 1 187 ? 6.594 -11.381 -21.692 1.00 73.56 187 LYS A CA 1
ATOM 1468 C C . LYS A 1 187 ? 6.990 -9.974 -22.108 1.00 73.56 187 LYS A C 1
ATOM 1470 O O . LYS A 1 187 ? 6.170 -9.226 -22.629 1.00 73.56 187 LYS A O 1
ATOM 1475 N N . ILE A 1 188 ? 8.256 -9.633 -21.886 1.00 80.44 188 ILE A N 1
ATOM 1476 C CA . ILE A 1 188 ? 8.815 -8.355 -22.330 1.00 80.44 188 ILE A CA 1
ATOM 1477 C C . ILE A 1 188 ? 9.039 -8.426 -23.843 1.00 80.44 188 ILE A C 1
ATOM 1479 O O . ILE A 1 188 ? 9.585 -9.409 -24.351 1.00 80.44 188 ILE A O 1
ATOM 1483 N N . ALA A 1 189 ? 8.588 -7.397 -24.548 1.00 78.88 189 ALA A N 1
ATOM 1484 C CA . ALA A 1 189 ? 8.682 -7.229 -25.986 1.00 78.88 189 ALA A CA 1
ATOM 1485 C C . ALA A 1 189 ? 9.411 -5.922 -26.333 1.00 78.88 189 ALA A C 1
ATOM 1487 O O . ALA A 1 189 ? 9.623 -5.072 -25.481 1.00 78.88 189 ALA A O 1
ATOM 1488 N N . ASP A 1 190 ? 9.766 -5.785 -27.610 1.00 81.88 190 ASP A N 1
ATOM 1489 C CA . ASP A 1 190 ? 10.459 -4.624 -28.184 1.00 81.88 190 ASP A CA 1
ATOM 1490 C C . ASP A 1 190 ? 11.862 -4.318 -27.623 1.00 81.88 190 ASP A C 1
ATOM 1492 O O . ASP A 1 190 ? 12.155 -3.284 -27.028 1.00 81.88 190 ASP A O 1
ATOM 1496 N N . PHE A 1 191 ? 12.804 -5.207 -27.937 1.00 80.62 191 PHE A N 1
ATOM 1497 C CA . PHE A 1 191 ? 14.225 -5.031 -27.629 1.00 80.62 191 PHE A CA 1
ATOM 1498 C C . PHE A 1 191 ? 14.954 -4.081 -28.602 1.00 80.62 191 PHE A C 1
ATOM 1500 O O . PHE A 1 191 ? 16.186 -4.103 -28.662 1.00 80.62 191 PHE A O 1
ATOM 1507 N N . GLY A 1 192 ? 14.241 -3.261 -29.387 1.00 77.69 192 GLY A N 1
ATOM 1508 C CA . GLY A 1 192 ? 14.820 -2.428 -30.451 1.00 77.69 192 GLY A CA 1
ATOM 1509 C C . GLY A 1 192 ? 15.891 -1.440 -29.974 1.00 77.69 192 GLY A C 1
ATOM 1510 O O . GLY A 1 192 ? 16.747 -1.019 -30.755 1.00 77.69 192 GLY A O 1
ATOM 1511 N N . VAL A 1 193 ? 15.886 -1.111 -28.680 1.00 77.62 193 VAL A N 1
ATOM 1512 C CA . VAL A 1 193 ? 16.840 -0.193 -28.042 1.00 77.62 193 VAL A CA 1
ATOM 1513 C C . VAL A 1 193 ? 17.658 -0.828 -26.911 1.00 77.62 193 VAL A C 1
ATOM 1515 O O . VAL A 1 193 ? 18.460 -0.134 -26.265 1.00 77.62 193 VAL A O 1
ATOM 1518 N N . ALA A 1 194 ? 17.503 -2.140 -26.711 1.00 79.44 194 ALA A N 1
ATOM 1519 C CA . ALA A 1 194 ? 18.155 -2.895 -25.653 1.00 79.44 194 ALA A CA 1
ATOM 1520 C C . ALA A 1 194 ? 19.676 -2.978 -25.852 1.00 79.44 194 ALA A C 1
ATOM 1522 O O . ALA A 1 194 ? 20.201 -2.926 -26.969 1.00 79.44 194 ALA A O 1
ATOM 1523 N N . LYS A 1 195 ? 20.417 -3.102 -24.749 1.00 80.94 195 LYS A N 1
ATOM 1524 C CA . LYS A 1 195 ? 21.882 -3.128 -24.748 1.00 80.94 195 LYS A CA 1
ATOM 1525 C C . LYS A 1 195 ? 22.431 -4.159 -23.768 1.00 80.94 195 LYS A C 1
ATOM 1527 O O . LYS A 1 195 ? 21.972 -4.262 -22.639 1.00 80.94 195 LYS A O 1
ATOM 1532 N N . ILE A 1 196 ? 23.481 -4.860 -24.186 1.00 76.38 196 ILE A N 1
ATOM 1533 C CA . ILE A 1 196 ? 24.249 -5.772 -23.334 1.00 76.38 196 ILE A CA 1
ATOM 1534 C C . ILE A 1 196 ? 25.174 -4.955 -22.420 1.00 76.38 196 ILE A C 1
ATOM 1536 O O . ILE A 1 196 ? 25.930 -4.104 -22.902 1.00 76.38 196 ILE A O 1
ATOM 1540 N N . ALA A 1 197 ? 25.142 -5.228 -21.115 1.00 65.50 197 ALA A N 1
ATOM 1541 C CA . ALA A 1 197 ? 25.863 -4.460 -20.099 1.00 65.50 197 ALA A CA 1
ATOM 1542 C C . ALA A 1 197 ? 27.397 -4.444 -20.300 1.00 65.50 197 ALA A C 1
ATOM 1544 O O . ALA A 1 197 ? 28.039 -3.428 -20.034 1.00 65.50 197 ALA A O 1
ATOM 1545 N N . GLU A 1 198 ? 27.988 -5.523 -20.828 1.00 62.25 198 GLU A N 1
ATOM 1546 C CA . GLU A 1 198 ? 29.449 -5.668 -20.973 1.00 62.25 198 GLU A CA 1
ATOM 1547 C C . GLU A 1 198 ? 30.045 -5.044 -22.251 1.00 62.25 198 GLU A C 1
ATOM 1549 O O . GLU A 1 198 ? 31.240 -4.749 -22.295 1.00 62.25 198 GLU A O 1
ATOM 1554 N N . VAL A 1 199 ? 29.245 -4.756 -23.285 1.00 53.94 199 VAL A N 1
ATOM 1555 C CA . VAL A 1 199 ? 29.749 -4.205 -24.562 1.00 53.94 199 VAL A CA 1
ATOM 1556 C C . VAL A 1 199 ? 29.633 -2.680 -24.581 1.00 53.94 199 VAL A C 1
ATOM 1558 O O . VAL A 1 199 ? 28.976 -2.072 -25.427 1.00 53.94 199 VAL A O 1
ATOM 1561 N N . SER A 1 200 ? 30.289 -2.022 -23.630 1.00 48.50 200 SER A N 1
ATOM 1562 C CA . SER A 1 200 ? 30.726 -0.639 -23.837 1.00 48.50 200 SER A CA 1
ATOM 1563 C C . SER A 1 200 ? 32.234 -0.681 -24.066 1.00 48.50 200 SER A C 1
ATOM 1565 O O . SER A 1 200 ? 32.988 -0.764 -23.094 1.00 48.50 200 SER A O 1
ATOM 1567 N N . PRO A 1 201 ? 32.703 -0.670 -25.332 1.00 43.88 201 PRO A N 1
ATOM 1568 C CA . PRO A 1 201 ? 34.125 -0.563 -25.617 1.00 43.88 201 PRO A CA 1
ATOM 1569 C C . PRO A 1 201 ? 34.655 0.656 -24.869 1.00 43.88 201 PRO A C 1
ATOM 1571 O O . PRO A 1 201 ? 33.990 1.698 -24.835 1.00 43.88 201 PRO A O 1
ATOM 1574 N N . ARG A 1 202 ? 35.824 0.517 -24.237 1.00 44.00 202 ARG A N 1
ATOM 1575 C CA . ARG A 1 202 ? 36.527 1.621 -23.572 1.00 44.00 202 ARG A CA 1
ATOM 1576 C C . ARG A 1 202 ? 36.554 2.820 -24.530 1.00 44.00 202 ARG A C 1
ATOM 1578 O O . ARG A 1 202 ? 37.315 2.804 -25.489 1.00 44.00 202 ARG A O 1
ATOM 1585 N N . GLY A 1 203 ? 35.697 3.817 -24.297 1.00 45.72 203 GLY A N 1
ATOM 1586 C CA . GLY A 1 203 ? 35.632 5.030 -25.118 1.00 45.72 203 GLY A CA 1
ATOM 1587 C C . GLY A 1 203 ? 34.282 5.421 -25.729 1.00 45.72 203 GLY A C 1
ATOM 1588 O O . GLY A 1 203 ? 34.237 6.447 -26.397 1.00 45.72 203 GLY A O 1
ATOM 1589 N N . SER A 1 204 ? 33.175 4.705 -25.506 1.00 46.19 204 SER A N 1
ATOM 1590 C CA . SER A 1 204 ? 31.854 5.180 -25.962 1.00 46.19 204 SER A CA 1
ATOM 1591 C C . SER A 1 204 ? 30.880 5.344 -24.798 1.00 46.19 204 SER A C 1
ATOM 1593 O O . SER A 1 204 ? 30.069 4.462 -24.515 1.00 46.19 204 SER A O 1
ATOM 1595 N N . GLU A 1 205 ? 30.938 6.502 -24.131 1.00 48.06 205 GLU A N 1
ATOM 1596 C CA . GLU A 1 205 ? 29.784 7.043 -23.403 1.00 48.06 205 GLU A CA 1
ATOM 1597 C C . GLU A 1 205 ? 28.647 7.233 -24.416 1.00 48.06 205 GLU A C 1
ATOM 1599 O O . GLU A 1 205 ? 28.546 8.258 -25.087 1.00 48.06 205 GLU A O 1
ATOM 1604 N N . CYS A 1 206 ? 27.832 6.201 -24.615 1.00 47.00 206 CYS A N 1
ATOM 1605 C CA . CYS A 1 206 ? 26.707 6.255 -25.537 1.00 47.00 206 CYS A CA 1
ATOM 1606 C C . CYS A 1 206 ? 25.609 7.122 -24.896 1.00 47.00 206 CYS A C 1
ATOM 1608 O O . CYS A 1 206 ? 24.773 6.625 -24.144 1.00 47.00 206 CYS A O 1
ATOM 1610 N N . ARG A 1 207 ? 25.678 8.439 -25.135 1.00 50.06 207 ARG A N 1
ATOM 1611 C CA . ARG A 1 207 ? 24.766 9.486 -24.635 1.00 50.06 207 ARG A CA 1
ATOM 1612 C C . ARG A 1 207 ? 23.473 9.549 -25.448 1.00 50.06 207 ARG A C 1
ATOM 1614 O O . ARG A 1 207 ? 23.157 10.568 -26.055 1.00 50.06 207 ARG A O 1
ATOM 1621 N N . CYS A 1 208 ? 22.743 8.446 -25.507 1.00 52.62 208 CYS A N 1
ATOM 1622 C CA . CYS A 1 208 ? 21.480 8.394 -26.232 1.00 52.62 208 CYS A CA 1
ATOM 1623 C C . CYS A 1 208 ? 20.341 8.483 -25.217 1.00 52.62 208 CYS A C 1
ATOM 1625 O O . CYS A 1 208 ? 20.112 7.521 -24.480 1.00 52.62 208 CYS A O 1
ATOM 1627 N N . PHE A 1 209 ? 19.642 9.620 -25.187 1.00 58.66 209 PHE A N 1
ATOM 1628 C CA . PHE A 1 209 ? 18.361 9.738 -24.493 1.00 58.66 209 PHE A CA 1
ATOM 1629 C C . PHE A 1 209 ? 17.357 8.862 -25.249 1.00 58.66 209 PHE A C 1
ATOM 1631 O O . PHE A 1 209 ? 16.958 9.194 -26.364 1.00 58.66 209 PHE A O 1
ATOM 1638 N N . VAL A 1 210 ? 17.071 7.683 -24.704 1.00 63.03 210 VAL A N 1
ATOM 1639 C CA . VAL A 1 210 ? 16.191 6.675 -25.303 1.00 63.03 210 VAL A CA 1
ATOM 1640 C C . VAL A 1 210 ? 15.294 6.138 -24.200 1.00 63.03 210 VAL A C 1
ATOM 1642 O O . VAL A 1 210 ? 15.769 5.960 -23.077 1.00 63.03 210 VAL A O 1
ATOM 1645 N N . GLY A 1 211 ? 14.033 5.917 -24.543 1.00 69.19 211 GLY A N 1
ATOM 1646 C CA . GLY A 1 211 ? 12.976 5.459 -23.654 1.00 69.19 211 GLY A CA 1
ATOM 1647 C C . GLY A 1 211 ? 11.699 6.266 -23.878 1.00 69.19 211 GLY A C 1
ATOM 1648 O O . GLY A 1 211 ? 11.740 7.403 -24.367 1.00 69.19 211 GLY A O 1
ATOM 1649 N N . THR A 1 212 ? 10.566 5.691 -23.505 1.00 74.44 212 THR A N 1
ATOM 1650 C CA . THR A 1 212 ? 9.272 6.366 -23.592 1.00 74.44 212 THR A CA 1
ATOM 1651 C C . THR A 1 212 ? 9.084 7.406 -22.484 1.00 74.44 212 THR A C 1
ATOM 1653 O O . THR A 1 212 ? 9.313 7.166 -21.292 1.00 74.44 212 THR A O 1
ATOM 1656 N N . HIS A 1 213 ? 8.665 8.615 -22.880 1.00 73.69 213 HIS A N 1
ATOM 1657 C CA . HIS A 1 213 ? 8.376 9.716 -21.957 1.00 73.69 213 HIS A CA 1
ATOM 1658 C C . HIS A 1 213 ? 7.393 9.249 -20.868 1.00 73.69 213 HIS A C 1
ATOM 1660 O O . HIS A 1 213 ? 6.424 8.556 -21.161 1.00 73.69 213 HIS A O 1
ATOM 1666 N N . GLY A 1 214 ? 7.644 9.610 -19.605 1.00 72.38 214 GLY A N 1
ATOM 1667 C CA . GLY A 1 214 ? 6.849 9.159 -18.454 1.00 72.38 214 GLY A CA 1
ATOM 1668 C C . GLY A 1 214 ? 7.338 7.871 -17.782 1.00 72.38 214 GLY A C 1
ATOM 1669 O O . GLY A 1 214 ? 7.092 7.706 -16.590 1.00 72.38 214 GLY A O 1
ATOM 1670 N N . TYR A 1 215 ? 8.075 7.013 -18.497 1.00 74.81 215 TYR A N 1
ATOM 1671 C CA . TYR A 1 215 ? 8.741 5.823 -17.942 1.00 74.81 215 TYR A CA 1
ATOM 1672 C C . TYR A 1 215 ? 10.245 6.052 -17.721 1.00 74.81 215 TYR A C 1
ATOM 1674 O O . TYR A 1 215 ? 10.875 5.336 -16.951 1.00 74.81 215 TYR A O 1
ATOM 1682 N N . ILE A 1 216 ? 10.822 7.091 -18.334 1.00 73.38 216 ILE A N 1
ATOM 1683 C CA . ILE A 1 216 ? 12.231 7.470 -18.159 1.00 73.38 216 ILE A CA 1
ATOM 1684 C C . ILE A 1 216 ? 12.492 8.034 -16.751 1.00 73.38 216 ILE A C 1
ATOM 1686 O O . ILE A 1 216 ? 11.823 8.965 -16.302 1.00 73.38 216 ILE A O 1
ATOM 1690 N N . ALA A 1 217 ? 13.533 7.529 -16.084 1.00 67.38 217 ALA A N 1
ATOM 1691 C CA . ALA A 1 217 ? 14.003 8.055 -14.802 1.00 67.38 217 ALA A CA 1
ATOM 1692 C C . ALA A 1 217 ? 14.527 9.504 -14.917 1.00 67.38 217 ALA A C 1
ATOM 1694 O O . ALA A 1 217 ? 15.356 9.801 -15.776 1.00 67.38 217 ALA A O 1
ATOM 1695 N N . HIS A 1 218 ? 14.094 10.396 -14.016 1.00 65.19 218 HIS A N 1
ATOM 1696 C CA . HIS A 1 218 ? 14.591 11.779 -13.926 1.00 65.19 218 HIS A CA 1
ATOM 1697 C C . HIS A 1 218 ? 15.939 11.889 -13.172 1.00 65.19 218 HIS A C 1
ATOM 1699 O O . HIS A 1 218 ? 16.240 11.110 -12.266 1.00 65.19 218 HIS A O 1
ATOM 1705 N N . GLU A 1 219 ? 16.760 12.875 -13.555 1.00 53.06 219 GLU A N 1
ATOM 1706 C CA . GLU A 1 219 ? 18.159 13.045 -13.126 1.00 53.06 219 GLU A CA 1
ATOM 1707 C C . GLU A 1 219 ? 18.342 13.732 -11.760 1.00 53.06 219 GLU A C 1
ATOM 1709 O O . GLU A 1 219 ? 18.665 14.915 -11.673 1.00 53.06 219 GLU A O 1
ATOM 1714 N N . PRO A 1 220 ? 18.323 12.972 -10.660 1.00 51.28 220 PRO A N 1
ATOM 1715 C CA . PRO A 1 220 ? 19.532 13.071 -9.841 1.00 51.28 220 PRO A CA 1
ATOM 1716 C C . PRO A 1 220 ? 20.094 11.711 -9.427 1.00 51.28 220 PRO A C 1
ATOM 1718 O O . PRO A 1 220 ? 21.146 11.652 -8.798 1.00 51.28 220 PRO A O 1
ATOM 1721 N N . THR A 1 221 ? 19.428 10.604 -9.764 1.00 49.28 221 THR A N 1
ATOM 1722 C CA . THR A 1 221 ? 19.738 9.301 -9.153 1.00 49.28 221 THR A CA 1
ATOM 1723 C C . THR A 1 221 ? 20.780 8.452 -9.877 1.00 49.28 221 THR A C 1
ATOM 1725 O O . THR A 1 221 ? 21.303 7.531 -9.256 1.00 49.28 221 THR A O 1
ATOM 1728 N N . TYR A 1 222 ? 21.142 8.734 -11.133 1.00 49.66 222 TYR A N 1
ATOM 1729 C CA . TYR A 1 222 ? 22.147 7.941 -11.848 1.00 49.66 222 TYR A CA 1
ATOM 1730 C C . TYR A 1 222 ? 22.985 8.810 -12.782 1.00 49.66 222 TYR A C 1
ATOM 1732 O O . TYR A 1 222 ? 22.466 9.627 -13.530 1.00 49.66 222 TYR A O 1
ATOM 1740 N N . SER A 1 223 ? 24.304 8.606 -12.748 1.00 49.41 223 SER A N 1
ATOM 1741 C CA . SER A 1 223 ? 25.218 9.052 -13.803 1.00 49.41 223 SER A CA 1
ATOM 1742 C C . SER A 1 223 ? 24.646 8.708 -15.184 1.00 49.41 223 SER A C 1
ATOM 1744 O O . SER A 1 223 ? 24.002 7.668 -15.288 1.00 49.41 223 SER A O 1
ATOM 1746 N N . PHE A 1 224 ? 24.988 9.464 -16.234 1.00 51.72 224 PHE A N 1
ATOM 1747 C CA . PHE A 1 224 ? 24.683 9.227 -17.665 1.00 51.72 224 PHE A CA 1
ATOM 1748 C C . PHE A 1 224 ? 25.095 7.841 -18.240 1.00 51.72 224 PHE A C 1
ATOM 1750 O O . PHE A 1 224 ? 25.202 7.651 -19.451 1.00 51.72 224 PHE A O 1
ATOM 1757 N N . LYS A 1 225 ? 25.383 6.860 -17.383 1.00 57.88 225 LYS A N 1
ATOM 1758 C CA . LYS A 1 225 ? 25.649 5.465 -17.698 1.00 57.88 225 LYS A CA 1
ATOM 1759 C C . LYS A 1 225 ? 24.336 4.689 -17.756 1.00 57.88 225 LYS A C 1
ATOM 1761 O O . LYS A 1 225 ? 23.557 4.680 -16.807 1.00 57.88 225 LYS A O 1
ATOM 1766 N N . VAL A 1 226 ? 24.147 3.977 -18.861 1.00 64.25 226 VAL A N 1
ATOM 1767 C CA . VAL A 1 226 ? 23.091 2.973 -19.020 1.00 64.25 226 VAL A CA 1
ATOM 1768 C C . VAL A 1 226 ? 23.285 1.891 -17.954 1.00 64.25 226 VAL A C 1
ATOM 1770 O O . VAL A 1 226 ? 24.349 1.278 -17.889 1.00 64.25 226 VAL A O 1
ATOM 1773 N N . THR A 1 227 ? 22.278 1.684 -17.104 1.00 72.19 227 THR A N 1
ATOM 1774 C CA . THR A 1 227 ? 22.292 0.665 -16.044 1.00 72.19 227 THR A CA 1
ATOM 1775 C C . THR A 1 227 ? 20.929 -0.008 -15.934 1.00 72.19 227 THR A C 1
ATOM 1777 O O . THR A 1 227 ? 19.904 0.598 -16.241 1.00 72.19 227 THR A O 1
ATOM 1780 N N . GLU A 1 228 ? 20.907 -1.222 -15.394 1.00 73.50 228 GLU A N 1
ATOM 1781 C CA . GLU A 1 228 ? 19.701 -1.997 -15.038 1.00 73.50 228 GLU A CA 1
ATOM 1782 C C . GLU A 1 228 ? 18.722 -1.212 -14.145 1.00 73.50 228 GLU A C 1
ATOM 1784 O O . GLU A 1 228 ? 17.534 -1.497 -14.057 1.00 73.50 228 GLU A O 1
ATOM 1789 N N . LYS A 1 229 ? 19.213 -0.176 -13.455 1.00 71.56 229 LYS A N 1
ATOM 1790 C CA . LYS A 1 229 ? 18.408 0.666 -12.565 1.00 71.56 229 LYS A CA 1
ATOM 1791 C C . LYS A 1 229 ? 17.407 1.534 -13.325 1.00 71.56 229 LYS A C 1
ATOM 1793 O O . LYS A 1 229 ? 16.398 1.916 -12.740 1.00 71.56 229 LYS A O 1
ATOM 1798 N N . SER A 1 230 ? 17.669 1.810 -14.603 1.00 75.94 230 SER A N 1
ATOM 1799 C CA . SER A 1 230 ? 16.718 2.497 -15.483 1.00 75.94 230 SER A CA 1
ATOM 1800 C C . SER A 1 230 ? 15.485 1.636 -15.784 1.00 75.94 230 SER A C 1
ATOM 1802 O O . SER A 1 230 ? 14.362 2.124 -15.667 1.00 75.94 230 SER A O 1
ATOM 1804 N N . ASP A 1 231 ? 15.673 0.342 -16.047 1.00 77.94 231 ASP A N 1
ATOM 1805 C CA . ASP A 1 231 ? 14.576 -0.603 -16.290 1.00 77.94 231 ASP A CA 1
ATOM 1806 C C . ASP A 1 231 ? 13.761 -0.861 -15.024 1.00 77.94 231 ASP A C 1
ATOM 1808 O O . ASP A 1 231 ? 12.536 -0.894 -15.077 1.00 77.94 231 ASP A O 1
ATOM 1812 N N . ILE A 1 232 ? 14.420 -0.944 -13.864 1.00 76.12 232 ILE A N 1
ATOM 1813 C CA . ILE A 1 232 ? 13.744 -1.066 -12.564 1.00 76.12 232 ILE A CA 1
ATOM 1814 C C . ILE A 1 232 ? 12.831 0.139 -12.287 1.00 76.12 232 ILE A C 1
ATOM 1816 O O . ILE A 1 232 ? 11.718 -0.035 -11.791 1.00 76.12 232 ILE A O 1
ATOM 1820 N N . TYR A 1 233 ? 13.280 1.361 -12.596 1.00 75.94 233 TYR A N 1
ATOM 1821 C CA . TYR A 1 233 ? 12.434 2.551 -12.459 1.00 75.94 233 TYR A CA 1
ATOM 1822 C C . TYR A 1 233 ? 11.224 2.465 -13.391 1.00 75.94 233 TYR A C 1
ATOM 1824 O O . TYR A 1 233 ? 10.087 2.580 -12.936 1.00 75.94 233 TYR A O 1
ATOM 1832 N N . SER A 1 234 ? 11.481 2.197 -14.671 1.00 79.44 234 SER A N 1
ATOM 1833 C CA . SER A 1 234 ? 10.464 2.089 -15.720 1.00 79.44 234 SER A CA 1
ATOM 1834 C C . SER A 1 234 ? 9.415 1.017 -15.379 1.00 79.44 234 SER A C 1
ATOM 1836 O O . SER A 1 234 ? 8.213 1.235 -15.502 1.00 79.44 234 SER A O 1
ATOM 1838 N N . PHE A 1 235 ? 9.846 -0.107 -14.806 1.00 78.12 235 PHE A N 1
ATOM 1839 C CA . PHE A 1 235 ? 8.968 -1.148 -14.278 1.00 78.12 235 PHE A CA 1
ATOM 1840 C C . PHE A 1 235 ? 8.106 -0.694 -13.101 1.00 78.12 235 PHE A C 1
ATOM 1842 O O . PHE A 1 235 ? 6.921 -1.015 -13.042 1.00 78.12 235 PHE A O 1
ATOM 1849 N N . GLY A 1 236 ? 8.674 0.078 -12.170 1.00 74.75 236 GLY A N 1
ATOM 1850 C CA . GLY A 1 236 ? 7.909 0.688 -11.082 1.00 74.75 236 GLY A CA 1
ATOM 1851 C C . GLY A 1 236 ? 6.783 1.587 -11.603 1.00 74.75 236 GLY A C 1
ATOM 1852 O O . GLY A 1 236 ? 5.690 1.597 -11.036 1.00 74.75 236 GLY A O 1
ATOM 1853 N N . VAL A 1 237 ? 7.015 2.281 -12.722 1.00 77.62 237 VAL A N 1
ATOM 1854 C CA . VAL A 1 237 ? 5.984 3.066 -13.416 1.00 77.62 237 VAL A CA 1
ATOM 1855 C C . VAL A 1 237 ? 4.889 2.170 -14.001 1.00 77.62 237 VAL A C 1
ATOM 1857 O O . VAL A 1 237 ? 3.711 2.465 -13.804 1.00 77.62 237 VAL A O 1
ATOM 1860 N N . VAL A 1 238 ? 5.244 1.050 -14.641 1.00 78.31 238 VAL A N 1
ATOM 1861 C CA . VAL A 1 238 ? 4.263 0.065 -15.137 1.00 78.31 238 VAL A CA 1
ATOM 1862 C C . VAL A 1 238 ? 3.418 -0.508 -13.997 1.00 78.31 238 VAL A C 1
ATOM 1864 O O . VAL A 1 238 ? 2.197 -0.578 -14.109 1.00 78.31 238 VAL A O 1
ATOM 1867 N N . MET A 1 239 ? 4.034 -0.885 -12.873 1.00 74.00 239 MET A N 1
ATOM 1868 C CA . MET A 1 239 ? 3.298 -1.406 -11.714 1.00 74.00 239 MET A CA 1
ATOM 1869 C C . MET A 1 239 ? 2.290 -0.381 -11.180 1.00 74.00 239 MET A C 1
ATOM 1871 O O . MET A 1 239 ? 1.162 -0.734 -10.842 1.00 74.00 239 MET A O 1
ATOM 1875 N N . LEU A 1 240 ? 2.663 0.900 -11.149 1.00 71.69 240 LEU A N 1
ATOM 1876 C CA . LEU A 1 240 ? 1.753 1.978 -10.770 1.00 71.69 240 LEU A CA 1
ATOM 1877 C C . LEU A 1 240 ? 0.609 2.159 -11.762 1.00 71.69 240 LEU A C 1
ATOM 1879 O O . LEU A 1 240 ? -0.525 2.361 -11.336 1.00 71.69 240 LEU A O 1
ATOM 1883 N N . GLU A 1 241 ? 0.874 2.092 -13.061 1.00 76.00 241 GLU A N 1
ATOM 1884 C CA . GLU A 1 241 ? -0.171 2.135 -14.083 1.00 76.00 241 GLU A CA 1
ATOM 1885 C C . GLU A 1 241 ? -1.174 0.986 -13.906 1.00 76.00 241 GLU A C 1
ATOM 1887 O O . GLU A 1 241 ? -2.381 1.223 -13.942 1.00 76.00 241 GLU A O 1
ATOM 1892 N N . LEU A 1 242 ? -0.701 -0.230 -13.609 1.00 74.62 242 LEU A N 1
ATOM 1893 C CA . LEU A 1 242 ? -1.565 -1.385 -13.346 1.00 74.62 242 LEU A CA 1
ATOM 1894 C C . LEU A 1 242 ? -2.435 -1.187 -12.096 1.00 74.62 242 LEU A C 1
ATOM 1896 O O . LEU A 1 242 ? -3.648 -1.397 -12.155 1.00 74.62 242 LEU A O 1
ATOM 1900 N N . VAL A 1 243 ? -1.839 -0.742 -10.984 1.00 70.44 243 VAL A N 1
ATOM 1901 C CA . VAL A 1 243 ? -2.557 -0.549 -9.710 1.00 70.44 243 VAL A CA 1
ATOM 1902 C C . VAL A 1 243 ? -3.529 0.632 -9.790 1.00 70.44 243 VAL A C 1
ATOM 1904 O O . VAL A 1 243 ? -4.675 0.541 -9.349 1.00 70.44 243 VAL A O 1
ATOM 1907 N N . THR A 1 244 ? -3.100 1.751 -10.377 1.00 70.75 244 THR A N 1
ATOM 1908 C CA . THR A 1 244 ? -3.911 2.978 -10.439 1.00 70.75 244 THR A CA 1
ATOM 1909 C C . THR A 1 244 ? -4.919 2.970 -11.590 1.00 70.75 244 THR A C 1
ATOM 1911 O O . THR A 1 244 ? -5.928 3.675 -11.536 1.00 70.75 244 THR A O 1
ATOM 1914 N N . GLY A 1 245 ? -4.674 2.176 -12.638 1.00 72.06 245 GLY A N 1
ATOM 1915 C CA . GLY A 1 245 ? -5.420 2.215 -13.896 1.00 72.06 245 GLY A CA 1
ATOM 1916 C C . GLY A 1 245 ? -5.270 3.534 -14.663 1.00 72.06 245 GLY A C 1
ATOM 1917 O O . GLY A 1 245 ? -6.112 3.826 -15.510 1.00 72.06 245 GLY A O 1
ATOM 1918 N N . ARG A 1 246 ? -4.262 4.359 -14.339 1.00 71.56 246 ARG A N 1
ATOM 1919 C CA . ARG A 1 246 ? -4.032 5.675 -14.956 1.00 71.56 246 ARG A CA 1
ATOM 1920 C C . ARG A 1 246 ? -2.716 5.707 -15.709 1.00 71.56 246 ARG A C 1
ATOM 1922 O O . ARG A 1 246 ? -1.752 5.057 -15.309 1.00 71.56 246 ARG A O 1
ATOM 1929 N N . ARG A 1 247 ? -2.655 6.536 -16.754 1.00 71.81 247 ARG A N 1
ATOM 1930 C CA . ARG A 1 247 ? -1.416 6.719 -17.514 1.00 71.81 247 ARG A CA 1
ATOM 1931 C C . ARG A 1 247 ? -0.348 7.423 -16.662 1.00 71.81 247 ARG A C 1
ATOM 1933 O O . ARG A 1 247 ? -0.687 8.262 -15.821 1.00 71.81 247 ARG A O 1
ATOM 1940 N N . PRO A 1 248 ? 0.950 7.147 -16.886 1.00 67.62 248 PRO A N 1
ATOM 1941 C CA . PRO A 1 248 ? 2.029 7.764 -16.110 1.00 67.62 248 PRO A CA 1
ATOM 1942 C C . PRO A 1 248 ? 2.059 9.293 -16.206 1.00 67.62 248 PRO A C 1
ATOM 1944 O O . PRO A 1 248 ? 2.351 9.957 -15.206 1.00 67.62 248 PRO A O 1
ATOM 1947 N N . ILE A 1 249 ? 1.703 9.828 -17.381 1.00 63.88 249 ILE A N 1
ATOM 1948 C CA . ILE A 1 249 ? 1.675 11.254 -17.721 1.00 63.88 249 ILE A CA 1
ATOM 1949 C C . ILE A 1 249 ? 0.216 11.736 -17.751 1.00 63.88 249 ILE A C 1
ATOM 1951 O O . ILE A 1 249 ? -0.457 11.678 -18.778 1.00 63.88 249 ILE A O 1
ATOM 1955 N N . GLU A 1 250 ? -0.279 12.222 -16.620 1.00 57.03 250 GLU A N 1
ATOM 1956 C CA . GLU A 1 250 ? -1.488 13.048 -16.547 1.00 57.03 250 GLU A CA 1
ATOM 1957 C C . GLU A 1 250 ? -1.143 14.300 -15.730 1.00 57.03 250 GLU A C 1
ATOM 1959 O O . GLU A 1 250 ? -0.479 14.194 -14.698 1.00 57.03 250 GLU A O 1
ATOM 1964 N N . GLU A 1 251 ? -1.590 15.483 -16.171 1.00 47.72 251 GLU A N 1
ATOM 1965 C CA . GLU A 1 251 ? -1.306 16.785 -15.527 1.00 47.72 251 GLU A CA 1
ATOM 1966 C C . GLU A 1 251 ? -1.752 16.859 -14.052 1.00 47.72 251 GLU A C 1
ATOM 1968 O O . GLU A 1 251 ? -1.287 17.710 -13.300 1.00 47.72 251 GLU A O 1
ATOM 1973 N N . ALA A 1 252 ? -2.617 15.941 -13.610 1.00 48.28 252 ALA A N 1
ATOM 1974 C CA . ALA A 1 252 ? -3.117 15.849 -12.239 1.00 48.28 252 ALA A CA 1
ATOM 1975 C C . ALA A 1 252 ? -2.068 15.386 -11.201 1.00 48.28 252 ALA A C 1
ATOM 1977 O O . ALA A 1 252 ? -2.364 15.342 -10.007 1.00 48.28 252 ALA A O 1
ATOM 1978 N N . TYR A 1 253 ? -0.855 15.023 -11.625 1.00 50.59 253 TYR A N 1
ATOM 1979 C CA . TYR A 1 253 ? 0.163 14.416 -10.771 1.00 50.59 253 TYR A CA 1
ATOM 1980 C C . TYR A 1 253 ? 1.376 15.344 -10.566 1.00 50.59 253 TYR A C 1
ATOM 1982 O O . TYR A 1 253 ? 2.267 15.407 -11.405 1.00 50.59 253 TYR A O 1
ATOM 1990 N N . GLY A 1 254 ? 1.414 16.065 -9.439 1.00 54.69 254 GLY A N 1
ATOM 1991 C CA . GLY A 1 254 ? 2.508 16.982 -9.069 1.00 54.69 254 GLY A CA 1
ATOM 1992 C C . GLY A 1 254 ? 3.809 16.310 -8.580 1.00 54.69 254 GLY A C 1
ATOM 1993 O O . GLY A 1 254 ? 3.950 15.087 -8.592 1.00 54.69 254 GLY A O 1
ATOM 1994 N N . GLU A 1 255 ? 4.757 17.120 -8.086 1.00 55.84 255 GLU A N 1
ATOM 1995 C CA . GLU A 1 255 ? 6.147 16.735 -7.741 1.00 55.84 255 GLU A CA 1
ATOM 1996 C C . GLU A 1 255 ? 6.295 15.551 -6.757 1.00 55.84 255 GLU A C 1
ATOM 1998 O O . GLU A 1 255 ? 7.282 14.815 -6.811 1.00 55.84 255 GLU A O 1
ATOM 2003 N N . GLY A 1 256 ? 5.308 15.297 -5.890 1.00 57.38 256 GLY A N 1
ATOM 2004 C CA . GLY A 1 256 ? 5.343 14.198 -4.911 1.00 57.38 256 GLY A CA 1
ATOM 2005 C C . GLY A 1 256 ? 5.313 12.784 -5.516 1.00 57.38 256 GLY A C 1
ATOM 2006 O O . GLY A 1 256 ? 5.687 11.821 -4.844 1.00 57.38 256 GLY A O 1
ATOM 2007 N N . LYS A 1 257 ? 4.917 12.636 -6.791 1.00 63.31 257 LYS A N 1
ATOM 2008 C CA . LYS A 1 257 ? 4.815 11.327 -7.464 1.00 63.31 257 LYS A CA 1
ATOM 2009 C C . LYS A 1 257 ? 6.179 10.698 -7.748 1.00 63.31 257 LYS A C 1
ATOM 2011 O O . LYS A 1 257 ? 6.283 9.477 -7.728 1.00 63.31 257 LYS A O 1
ATOM 2016 N N . TYR A 1 258 ? 7.228 11.500 -7.938 1.00 60.47 258 TYR A N 1
ATOM 2017 C CA . TYR A 1 258 ? 8.574 10.979 -8.190 1.00 60.47 258 TYR A CA 1
ATOM 2018 C C . TYR A 1 258 ? 9.098 10.150 -7.012 1.00 60.47 258 TYR A C 1
ATOM 2020 O O . TYR A 1 258 ? 9.625 9.058 -7.205 1.00 60.47 258 TYR A O 1
ATOM 2028 N N . LEU A 1 259 ? 8.908 10.644 -5.786 1.00 63.03 259 LEU A N 1
ATOM 2029 C CA . LEU A 1 259 ? 9.320 9.938 -4.572 1.00 63.03 259 LEU A CA 1
ATOM 2030 C C . LEU A 1 259 ? 8.501 8.662 -4.361 1.00 63.03 259 LEU A C 1
ATOM 2032 O O . LEU A 1 259 ? 9.069 7.630 -4.010 1.00 63.03 259 LEU A O 1
ATOM 2036 N N . LEU A 1 260 ? 7.192 8.708 -4.635 1.00 67.62 260 LEU A N 1
ATOM 2037 C CA . LEU A 1 260 ? 6.340 7.519 -4.618 1.00 67.62 260 LEU A CA 1
ATOM 2038 C C . LEU A 1 260 ? 6.822 6.471 -5.635 1.00 67.62 260 LEU A C 1
ATOM 2040 O O . LEU A 1 260 ? 7.036 5.319 -5.272 1.00 67.62 260 LEU A O 1
ATOM 2044 N N . MET A 1 261 ? 7.056 6.882 -6.885 1.00 64.06 261 MET A N 1
ATOM 2045 C CA . MET A 1 261 ? 7.569 6.030 -7.964 1.00 64.06 261 MET A CA 1
ATOM 2046 C C . MET A 1 261 ? 8.919 5.411 -7.612 1.00 64.06 261 MET A C 1
ATOM 2048 O O . MET A 1 261 ? 9.094 4.202 -7.736 1.00 64.06 261 MET A O 1
ATOM 2052 N N . LEU A 1 262 ? 9.865 6.225 -7.140 1.00 61.88 262 LEU A N 1
ATOM 2053 C CA . LEU A 1 262 ? 11.202 5.772 -6.783 1.00 61.88 262 LEU A CA 1
ATOM 2054 C C . LEU A 1 262 ? 11.159 4.760 -5.636 1.00 61.88 262 LEU A C 1
ATOM 2056 O O . LEU A 1 262 ? 11.829 3.733 -5.712 1.00 61.88 262 LEU A O 1
ATOM 2060 N N . ASN A 1 263 ? 10.366 5.014 -4.596 1.00 65.50 263 ASN A N 1
ATOM 2061 C CA . ASN A 1 263 ? 10.314 4.127 -3.437 1.00 65.50 263 ASN A CA 1
ATOM 2062 C C . ASN A 1 263 ? 9.553 2.832 -3.718 1.00 65.50 263 ASN A C 1
ATOM 2064 O O . ASN A 1 263 ? 9.989 1.780 -3.257 1.00 65.50 263 ASN A O 1
ATOM 2068 N N . LEU A 1 264 ? 8.513 2.861 -4.554 1.00 66.06 264 LEU A N 1
ATOM 2069 C CA . LEU A 1 264 ? 7.876 1.6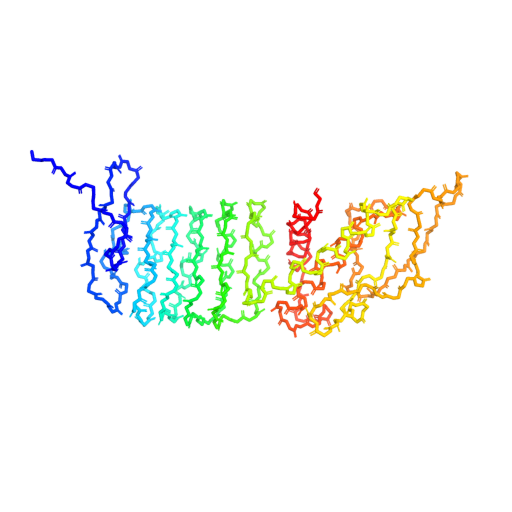37 -5.046 1.00 66.06 264 LEU A CA 1
ATOM 2070 C C . LEU A 1 264 ? 8.813 0.831 -5.951 1.00 66.06 264 LEU A C 1
ATOM 2072 O O . LEU A 1 264 ? 8.939 -0.379 -5.782 1.00 66.06 264 LEU A O 1
ATOM 2076 N N . ALA A 1 265 ? 9.539 1.485 -6.860 1.00 61.22 265 ALA A N 1
ATOM 2077 C CA . ALA A 1 265 ? 10.541 0.819 -7.690 1.00 61.22 265 ALA A CA 1
ATOM 2078 C C . ALA A 1 265 ? 11.657 0.186 -6.837 1.00 61.22 265 ALA A C 1
ATOM 2080 O O . ALA A 1 265 ? 12.057 -0.952 -7.077 1.00 61.22 265 ALA A O 1
ATOM 2081 N N . LEU A 1 266 ? 12.143 0.889 -5.807 1.00 63.03 266 LEU A N 1
ATOM 2082 C CA . LEU A 1 266 ? 13.120 0.357 -4.851 1.00 63.03 266 LEU A CA 1
ATOM 2083 C C . LEU A 1 266 ? 12.555 -0.794 -4.015 1.00 63.03 266 LEU A C 1
ATOM 2085 O O . LEU A 1 266 ? 13.286 -1.742 -3.732 1.00 63.03 266 LEU A O 1
ATOM 2089 N N . HIS A 1 267 ? 11.283 -0.725 -3.632 1.00 65.00 267 HIS A N 1
ATOM 2090 C CA . HIS A 1 267 ? 10.595 -1.806 -2.941 1.00 65.00 267 HIS A CA 1
ATOM 2091 C C . HIS A 1 267 ? 10.548 -3.063 -3.814 1.00 65.00 267 HIS A C 1
ATOM 2093 O O . HIS A 1 267 ? 11.048 -4.105 -3.402 1.00 65.00 267 HIS A O 1
ATOM 2099 N N . PHE A 1 268 ? 10.063 -2.962 -5.055 1.00 60.47 268 PHE A N 1
ATOM 2100 C CA . PHE A 1 268 ? 10.005 -4.112 -5.962 1.00 60.47 268 PHE A CA 1
ATOM 2101 C C . PHE A 1 268 ? 11.387 -4.638 -6.331 1.00 60.47 268 PHE A C 1
ATOM 2103 O O . PHE A 1 268 ? 11.579 -5.846 -6.417 1.00 60.47 268 PHE A O 1
ATOM 2110 N N . LYS A 1 269 ? 12.390 -3.762 -6.435 1.00 60.66 269 LYS A N 1
ATOM 2111 C CA . LYS A 1 269 ? 13.785 -4.169 -6.610 1.00 60.66 269 LYS A CA 1
ATOM 2112 C C . LYS A 1 269 ? 14.267 -5.124 -5.510 1.00 60.66 269 LYS A C 1
ATOM 2114 O O . LYS A 1 269 ? 14.995 -6.048 -5.838 1.00 60.66 269 LYS A O 1
ATOM 2119 N N . LYS A 1 270 ? 13.884 -4.935 -4.239 1.00 60.88 270 LYS A N 1
ATOM 2120 C CA . LYS A 1 270 ? 14.272 -5.854 -3.144 1.00 60.88 270 LYS A CA 1
ATOM 2121 C C . LYS A 1 270 ? 13.678 -7.260 -3.290 1.00 60.88 270 LYS A C 1
ATOM 2123 O O . LYS A 1 270 ? 14.201 -8.183 -2.689 1.00 60.88 270 LYS A O 1
ATOM 2128 N N . HIS A 1 271 ? 12.585 -7.399 -4.039 1.00 54.56 271 HIS A N 1
ATOM 2129 C CA . HIS A 1 271 ? 11.912 -8.680 -4.287 1.00 54.56 271 HIS A CA 1
ATOM 2130 C C . HIS A 1 271 ? 12.309 -9.312 -5.631 1.00 54.56 271 HIS A C 1
ATOM 2132 O O . HIS A 1 271 ? 11.988 -10.470 -5.881 1.00 54.56 271 HIS A O 1
ATOM 2138 N N . ILE A 1 272 ? 12.984 -8.550 -6.498 1.00 50.91 272 ILE A N 1
ATOM 2139 C CA . ILE A 1 272 ? 13.515 -8.998 -7.795 1.00 50.91 272 ILE A CA 1
ATOM 2140 C C . ILE A 1 272 ? 14.976 -9.472 -7.671 1.00 50.91 272 ILE A C 1
ATOM 2142 O O . ILE A 1 272 ? 15.375 -10.378 -8.402 1.00 50.91 272 ILE A O 1
ATOM 2146 N N . LEU A 1 273 ? 15.774 -8.838 -6.798 1.00 42.75 273 LEU A N 1
ATOM 2147 C CA . LEU A 1 273 ? 17.204 -9.118 -6.595 1.00 42.75 273 LEU A CA 1
ATOM 2148 C C . LEU A 1 273 ? 17.450 -10.008 -5.375 1.00 42.75 273 LEU A C 1
ATOM 2150 O O . LEU A 1 273 ? 18.354 -10.864 -5.475 1.00 42.75 273 LEU A O 1
#

InterPro domains:
  IPR000719 Protein kinase domain [PF00069] (155-257)
  IPR000719 Protein kinase domain [PS50011] (32-273)
  IPR000719 Protein kinase domain [SM00220] (47-273)
  IPR001611 Leucine-rich repeat [PF00560] (66-86)
  IPR001611 Leucine-rich repeat [PF00560] (114-135)
  IPR011009 Protein kinase-like domain superfamily [SSF56112] (154-266)
  IPR032675 Leucine-rich repeat domain superfamily [G3DSA:3.80.10.10] (32-150)
  IPR050647 Plant LRR receptor-like serine/threonine-protein kinases [PTHR48056] (155-254)